Protein 7F5Y (pdb70)

B-factor: mean 42.08, std 16.75, range [20.77, 108.4]

GO terms:
  GO:0003697 single-stranded DNA binding (F, IDA)
  GO:0046677 response to antibiotic (P, IEP)
  GO:0006974 DNA damage response (P, IEP)
  GO:0005576 extracellular region (C, HDA)
  GO:0005886 plasma membrane (C, HDA)
  GO:0005515 protein binding (F, IPI)

Solvent-accessible surface area: 13190 Å² total; per-residue (Å²): 93,86,148,98,84,54,82,85,59,48,10,34,4,56,4,53,52,83,16,115,68,133,113,26,153,100,54,4,3,2,0,24,4,19,0,19,24,69,74,159,134,105,41,161,35,97,123,13,80,0,28,8,124,129,111,16,0,78,18,0,33,132,14,3,84,178,43,16,65,0,0,0,19,1,55,51,48,122,126,94,48,113,74,112,88,70,80,62,70,18,0,66,14,56,9,3,0,1,3,1,83,132,7,23,7,65,45,92,195,137,103,84,47,81,97,39,51,9,34,2,54,4,61,51,81,14,112,72,120,124,28,151,97,52,15,7,0,0,19,4,17,0,15,21,67,63,140,81,88,42,90,96,90,42,108,100,96,91,15,160,38,101,125,20,79,0,17,5,89,137,123,15,0,86,19,0,33,137,14,3,83,163,39,18,58,0,0,0,19,0,59,58,84,128,121,70,88,84,58,102,172,77,135,77,39,85,46,79,8,0,38,14,52,8,1,0,1,2,1,88,143,10,20,6,78,48,77,84,123

Nearest PDB structures (foldseek):
  7f5y-assembly1_A-2  TM=1.009E+00  e=6.320E-19  Mycobacterium tuberculosis H37Rv
  3eiv-assembly2_B  TM=9.458E-01  e=5.010E-14  Streptomyces coelicolor
  6bhw-assembly1_B  TM=9.092E-01  e=2.242E-09  Bacillus subtilis subsp. subtilis str. 168
  6bhw-assembly2_E  TM=9.139E-01  e=6.340E-09  Bacillus subtilis subsp. subtilis str. 168
  5yun-assembly1_B  TM=8.978E-01  e=3.911E-08  Pseudomonas aeruginosa PAO1

Structure (mmCIF, N/CA/C/O backbone):
data_7F5Y
#
_entry.id   7F5Y
#
_cell.length_a   59.550
_cell.length_b   59.550
_cell.length_c   124.980
_cell.angle_alpha   90.00
_cell.angle_beta   90.00
_cell.angle_gamma   120.00
#
_symmetry.space_group_name_H-M   'P 32 1 2'
#
loop_
_entity.id
_entity.type
_entity.pdbx_description
1 polymer 'Single-stranded DNA-binding protein'
2 non-polymer 'FORMIC ACID'
3 water water
#
loop_
_atom_site.group_PDB
_atom_site.id
_atom_site.type_symbol
_atom_site.label_atom_id
_atom_site.label_alt_id
_atom_site.label_comp_id
_atom_site.label_asym_id
_atom_site.label_entity_id
_atom_site.label_seq_id
_atom_site.pdbx_PDB_ins_code
_atom_site.Cartn_x
_atom_site.Cartn_y
_atom_site.Cartn_z
_atom_site.occupancy
_atom_site.B_iso_or_equiv
_atom_site.auth_seq_id
_atom_site.auth_comp_id
_atom_site.auth_asym_id
_atom_site.auth_atom_id
_atom_site.pdbx_PDB_model_num
ATOM 1 N N . LYS A 1 1 ? 34.772 22.108 -1.942 1.00 58.44 -1 LYS A N 1
ATOM 2 C CA . LYS A 1 1 ? 33.719 21.189 -1.475 1.00 59.45 -1 LYS A CA 1
ATOM 3 C C . LYS A 1 1 ? 32.356 21.878 -1.517 1.00 71.41 -1 LYS A C 1
ATOM 4 O O . LYS A 1 1 ? 32.269 23.111 -1.523 1.00 81.65 -1 LYS A O 1
ATOM 6 N N . THR A 1 2 ? 31.306 21.045 -1.547 1.00 72.97 0 THR A N 1
ATOM 7 C CA . THR A 1 2 ? 29.924 21.482 -1.671 1.00 68.50 0 THR A CA 1
ATOM 8 C C . THR A 1 2 ? 29.383 21.714 -0.246 1.00 74.51 0 THR A C 1
ATOM 9 O O . THR A 1 2 ? 29.902 22.569 0.502 1.00 70.53 0 THR A O 1
ATOM 11 N N . MET A 1 3 ? 28.380 20.914 0.144 1.00 68.48 1 MET A N 1
ATOM 12 C CA . MET A 1 3 ? 27.770 20.959 1.459 1.00 66.03 1 MET A CA 1
ATOM 13 C C . MET A 1 3 ? 27.691 19.534 2.031 1.00 65.48 1 MET A C 1
ATOM 14 O O . MET A 1 3 ? 28.015 18.566 1.354 1.00 75.82 1 MET A O 1
ATOM 19 N N . ALA A 1 4 ? 27.322 19.423 3.312 1.00 56.84 2 ALA A N 1
ATOM 20 C CA . ALA A 1 4 ? 27.076 18.143 3.980 1.00 55.58 2 ALA A CA 1
ATOM 21 C C . ALA A 1 4 ? 25.950 18.356 5.000 1.00 51.84 2 ALA A C 1
ATOM 22 O O . ALA A 1 4 ? 25.692 19.518 5.402 1.00 45.10 2 ALA A O 1
ATOM 24 N N . GLY A 1 5 ? 25.285 17.257 5.391 1.00 43.55 3 GLY A N 1
ATOM 25 C CA . GLY A 1 5 ? 24.090 17.311 6.215 1.00 44.74 3 GLY A CA 1
ATOM 26 C C . GLY A 1 5 ? 22.981 18.146 5.574 1.00 41.67 3 GLY A C 1
ATOM 27 O O . GLY A 1 5 ? 22.169 18.728 6.244 1.00 40.59 3 GLY A O 1
ATOM 28 N N . ASP A 1 6 ? 22.920 18.173 4.249 1.00 40.25 4 ASP A N 1
ATOM 29 C CA . ASP A 1 6 ? 21.748 18.773 3.606 1.00 43.51 4 ASP A CA 1
ATOM 30 C C . ASP A 1 6 ? 20.662 17.693 3.408 1.00 35.94 4 ASP A C 1
ATOM 31 O O . ASP A 1 6 ? 20.859 16.480 3.626 1.00 30.20 4 ASP A O 1
ATOM 36 N N . THR A 1 7 ? 19.449 18.156 3.117 1.00 28.80 5 THR A N 1
ATOM 37 C CA . THR A 1 7 ? 18.297 17.312 3.145 1.00 27.21 5 THR A CA 1
ATOM 38 C C . THR A 1 7 ? 17.881 17.120 1.679 1.00 30.25 5 THR A C 1
ATOM 39 O O . THR A 1 7 ? 17.481 18.064 1.028 1.00 24.55 5 THR A O 1
ATOM 43 N N . THR A 1 8 ? 18.071 15.903 1.182 1.00 29.49 6 THR A N 1
ATOM 44 C CA . THR A 1 8 ? 17.875 15.539 -0.194 1.00 30.44 6 THR A CA 1
ATOM 45 C C . THR A 1 8 ? 16.474 14.950 -0.331 1.00 27.75 6 THR A C 1
ATOM 46 O O . THR A 1 8 ? 15.924 14.448 0.618 1.00 31.24 6 THR A O 1
ATOM 50 N N A ILE A 1 9 ? 15.868 15.073 -1.506 0.50 26.44 7 ILE A N 1
ATOM 51 N N B ILE A 1 9 ? 15.924 15.067 -1.541 0.50 26.72 7 ILE A N 1
ATOM 52 C CA A ILE A 1 9 ? 14.706 14.274 -1.792 0.50 26.65 7 ILE A CA 1
ATOM 53 C CA B ILE A 1 9 ? 14.617 14.551 -1.886 0.50 27.03 7 ILE A CA 1
ATOM 54 C C A ILE A 1 9 ? 14.621 14.021 -3.284 0.50 24.77 7 ILE A C 1
ATOM 55 C C B ILE A 1 9 ? 14.659 14.006 -3.309 0.50 24.84 7 ILE A C 1
ATOM 56 O O A ILE A 1 9 ? 15.259 14.668 -4.107 0.50 24.35 7 ILE A O 1
ATOM 57 O O B ILE A 1 9 ? 15.462 14.444 -4.134 0.50 23.67 7 ILE A O 1
ATOM 66 N N . THR A 1 10 ? 13.771 13.046 -3.555 1.00 23.60 8 THR A N 1
ATOM 67 C CA . THR A 1 10 ? 13.401 12.621 -4.855 1.00 25.04 8 THR A CA 1
ATOM 68 C C . THR A 1 10 ? 11.891 12.810 -4.972 1.00 25.22 8 THR A C 1
ATOM 69 O O . THR A 1 10 ? 11.164 12.378 -4.128 1.00 26.98 8 THR A O 1
ATOM 73 N N . ILE A 1 11 ? 11.463 13.548 -5.982 1.00 23.90 9 ILE A N 1
ATOM 74 C CA . ILE A 1 11 ? 10.042 13.704 -6.216 1.00 25.02 9 ILE A CA 1
ATOM 75 C C . ILE A 1 11 ? 9.751 13.282 -7.647 1.00 23.24 9 ILE A C 1
ATOM 76 O O . ILE A 1 11 ? 10.525 13.527 -8.564 1.00 25.15 9 ILE A O 1
ATOM 81 N N . VAL A 1 12 ? 8.652 12.536 -7.772 1.00 24.02 10 VAL A N 1
ATOM 82 C CA . VAL A 1 12 ? 8.071 12.148 -9.042 1.00 24.38 10 VAL A CA 1
ATOM 83 C C . VAL A 1 12 ? 6.697 12.771 -9.168 1.00 25.47 10 VAL A C 1
ATOM 84 O O . VAL A 1 12 ? 5.900 12.623 -8.278 1.00 24.32 10 VAL A O 1
ATOM 88 N N . GLY A 1 13 ? 6.475 13.471 -10.275 1.00 24.98 11 GLY A N 1
ATOM 89 C CA . GLY A 1 13 ? 5.203 14.037 -10.579 1.00 28.24 11 GLY A CA 1
ATOM 90 C C . GLY A 1 13 ? 5.252 14.719 -11.936 1.00 28.53 11 GLY A C 1
ATOM 91 O O . GLY A 1 13 ? 6.090 14.398 -12.750 1.00 28.67 11 GLY A O 1
ATOM 92 N N . ASN A 1 14 ? 4.374 15.702 -12.116 1.00 28.48 12 ASN A N 1
ATOM 93 C CA . ASN A 1 14 ? 4.125 16.375 -13.378 1.00 27.25 12 ASN A CA 1
ATOM 94 C C . ASN A 1 14 ? 4.399 17.870 -13.221 1.00 25.15 12 ASN A C 1
ATOM 95 O O . ASN A 1 1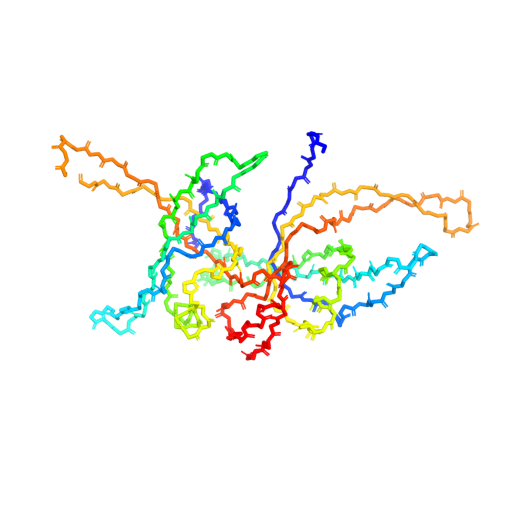4 ? 3.973 18.486 -12.250 1.00 25.03 12 ASN A O 1
ATOM 100 N N . LEU A 1 15 ? 5.050 18.446 -14.222 1.00 26.66 13 LEU A N 1
ATOM 101 C CA . LEU A 1 15 ? 5.212 19.892 -14.330 1.00 28.65 13 LEU A CA 1
ATOM 102 C C . LEU A 1 15 ? 3.827 20.545 -14.456 1.00 35.58 13 LEU A C 1
ATOM 103 O O . LEU A 1 15 ? 2.983 20.113 -15.268 1.00 32.10 13 LEU A O 1
ATOM 108 N N . THR A 1 16 ? 3.629 21.610 -13.689 1.00 35.79 14 THR A N 1
ATOM 109 C CA . THR A 1 16 ? 2.400 22.357 -13.680 1.00 34.11 14 THR A CA 1
ATOM 110 C C . THR A 1 16 ? 2.337 23.272 -14.907 1.00 34.77 14 THR A C 1
ATOM 111 O O . THR A 1 16 ? 1.263 23.621 -15.303 1.00 34.96 14 THR A O 1
ATOM 115 N N . ALA A 1 17 ? 3.493 23.607 -15.503 1.00 28.91 15 ALA A N 1
ATOM 116 C CA . ALA A 1 17 ? 3.614 24.582 -16.568 1.00 32.60 15 ALA A CA 1
ATOM 117 C C . ALA A 1 17 ? 4.932 24.365 -17.307 1.00 36.58 15 ALA A C 1
ATOM 118 O O . ALA A 1 17 ? 5.775 23.633 -16.825 1.00 32.74 15 ALA A O 1
ATOM 120 N N . ASP A 1 18 ? 5.107 24.981 -18.480 1.00 31.96 16 ASP A N 1
ATOM 121 C CA . ASP A 1 18 ? 6.360 24.929 -19.152 1.00 33.43 16 ASP A CA 1
ATOM 122 C C . ASP A 1 18 ? 7.431 25.495 -18.220 1.00 33.14 16 ASP A C 1
ATOM 123 O O . ASP A 1 18 ? 7.166 26.401 -17.443 1.00 29.77 16 ASP A O 1
ATOM 128 N N . PRO A 1 19 ? 8.670 24.958 -18.213 1.00 30.25 17 PRO A N 1
ATOM 129 C CA . PRO A 1 19 ? 9.724 25.572 -17.418 1.00 32.44 17 PRO A CA 1
ATOM 130 C C . PRO A 1 19 ? 9.919 27.003 -17.900 1.00 35.49 17 PRO A C 1
ATOM 131 O O . PRO A 1 19 ? 9.810 27.235 -19.088 1.00 34.29 17 PRO A O 1
ATOM 135 N N . GLU A 1 20 ? 10.216 27.898 -16.960 1.00 34.26 18 GLU A N 1
ATOM 136 C CA . GLU A 1 20 ? 10.545 29.265 -17.234 1.00 38.04 18 GLU A CA 1
ATOM 137 C C . GLU A 1 20 ? 12.063 29.431 -17.239 1.00 39.93 18 GLU A C 1
ATOM 138 O O . GLU A 1 20 ? 12.690 29.236 -16.198 1.00 40.66 18 GLU A O 1
ATOM 144 N N . LEU A 1 21 ? 12.632 29.813 -18.386 1.00 31.54 19 LEU A N 1
ATOM 145 C CA . LEU A 1 21 ? 14.031 29.981 -18.522 1.00 31.81 19 LEU A CA 1
ATOM 146 C C . LEU A 1 21 ? 14.357 31.472 -18.481 1.00 36.97 19 LEU A C 1
ATOM 147 O O . LEU A 1 21 ? 13.709 32.231 -19.167 1.00 34.59 19 LEU A O 1
ATOM 152 N N . ARG A 1 22 ? 15.344 31.885 -17.680 1.00 36.42 20 ARG A N 1
ATOM 153 C CA . ARG A 1 22 ? 15.857 33.277 -17.743 1.00 41.31 20 ARG A CA 1
ATOM 154 C C . ARG A 1 22 ? 17.382 33.223 -17.621 1.00 40.63 20 ARG A C 1
ATOM 155 O O . ARG A 1 22 ? 17.935 32.182 -17.300 1.00 38.02 20 ARG A O 1
ATOM 163 N N . PHE A 1 23 ? 18.039 34.332 -17.947 1.00 35.66 21 PHE A N 1
ATOM 164 C CA . PHE A 1 23 ? 19.509 34.455 -17.845 1.00 37.88 21 PHE A CA 1
ATOM 165 C C . PHE A 1 23 ? 19.828 35.534 -16.798 1.00 39.25 21 PHE A C 1
ATOM 166 O O . PHE A 1 23 ? 19.151 36.530 -16.692 1.00 38.44 21 PHE A O 1
ATOM 174 N N . THR A 1 24 ? 20.838 35.287 -15.972 1.00 39.59 22 THR A N 1
ATOM 175 C CA . THR A 1 24 ? 21.288 36.240 -15.012 1.00 38.27 22 THR A CA 1
ATOM 176 C C . THR A 1 24 ? 22.097 37.305 -15.748 1.00 40.53 22 THR A C 1
ATOM 177 O O . THR A 1 24 ? 22.545 37.074 -16.871 1.00 37.21 22 THR A O 1
ATOM 181 N N . PRO A 1 25 ? 22.342 38.472 -15.121 1.00 46.12 23 PRO A N 1
ATOM 182 C CA . PRO A 1 25 ? 23.237 39.486 -15.683 1.00 51.03 23 PRO A CA 1
ATOM 183 C C . PRO A 1 25 ? 24.550 38.930 -16.233 1.00 52.18 23 PRO A C 1
ATOM 184 O O . PRO A 1 25 ? 25.097 39.523 -17.137 1.00 53.15 23 PRO A O 1
ATOM 188 N N . SER A 1 26 ? 25.015 37.787 -15.703 1.00 52.31 24 SER A N 1
ATOM 189 C CA . SER A 1 26 ? 26.289 37.207 -16.100 1.00 48.92 24 SER A CA 1
ATOM 190 C C . SER A 1 26 ? 26.114 36.231 -17.272 1.00 48.53 24 SER A C 1
ATOM 191 O O . SER A 1 26 ? 27.103 35.671 -17.711 1.00 48.83 24 SER A O 1
ATOM 194 N N . GLY A 1 27 ? 24.866 35.988 -17.724 1.00 46.67 25 GLY A N 1
ATOM 195 C CA . GLY A 1 27 ? 24.580 35.034 -18.832 1.00 44.52 25 GLY A CA 1
ATOM 196 C C . GLY A 1 27 ? 24.417 33.570 -18.368 1.00 44.82 25 GLY A C 1
ATOM 197 O O . GLY A 1 27 ? 24.393 32.637 -19.191 1.00 44.75 25 GLY A O 1
ATOM 198 N N . ALA A 1 28 ? 24.327 33.357 -17.052 1.00 37.02 26 ALA A N 1
ATOM 199 C CA . ALA A 1 28 ? 23.994 32.046 -16.476 1.00 40.35 26 ALA A CA 1
ATOM 200 C C . ALA A 1 28 ? 22.496 31.782 -16.647 1.00 33.35 26 ALA A C 1
ATOM 201 O O . ALA A 1 28 ? 21.689 32.611 -16.281 1.00 32.68 26 ALA A O 1
ATOM 203 N N . ALA A 1 29 ? 22.154 30.605 -17.158 1.00 34.08 27 ALA A N 1
ATOM 204 C CA . ALA A 1 29 ? 20.780 30.182 -17.285 1.00 31.35 27 ALA A CA 1
ATOM 205 C C . ALA A 1 29 ? 20.249 29.713 -15.920 1.00 34.97 27 ALA A C 1
ATOM 206 O O . ALA A 1 29 ? 20.967 29.076 -15.114 1.00 30.12 27 ALA A O 1
ATOM 208 N N . VAL A 1 30 ? 18.961 29.979 -15.695 1.00 32.50 28 VAL A N 1
ATOM 209 C CA . VAL A 1 30 ? 18.219 29.489 -14.565 1.00 34.67 28 VAL A CA 1
ATOM 210 C C . VAL A 1 30 ? 16.845 29.119 -15.082 1.00 34.97 28 VAL A C 1
ATOM 211 O O . VAL A 1 30 ? 16.251 29.917 -15.811 1.00 33.50 28 VAL A O 1
ATOM 215 N N . ALA A 1 31 ? 16.356 27.933 -14.704 1.00 31.47 29 ALA A N 1
ATOM 216 C CA . ALA A 1 31 ? 15.012 27.541 -14.986 1.00 28.89 29 ALA A CA 1
ATOM 217 C C . ALA A 1 31 ? 14.269 27.246 -13.678 1.00 34.29 29 ALA A C 1
ATOM 218 O O . ALA A 1 31 ? 14.836 26.716 -12.692 1.00 30.60 29 ALA A O 1
ATOM 220 N N . ASN A 1 32 ? 12.995 27.642 -13.655 1.00 33.26 30 ASN A N 1
ATOM 221 C CA . ASN A 1 32 ? 12.114 27.434 -12.548 1.00 33.52 30 ASN A CA 1
ATOM 222 C C . ASN A 1 32 ? 10.921 26.641 -13.083 1.00 33.92 30 ASN A C 1
ATOM 223 O O . ASN A 1 32 ? 10.553 26.815 -14.238 1.00 32.07 30 ASN A O 1
ATOM 228 N N . PHE A 1 33 ? 10.418 25.696 -12.282 1.00 30.36 31 PHE A N 1
ATOM 229 C CA . PHE A 1 33 ? 9.230 24.932 -12.584 1.00 29.94 31 PHE A CA 1
ATOM 230 C C . PHE A 1 33 ? 8.727 24.353 -11.265 1.00 31.60 31 PHE A C 1
ATOM 231 O O . PHE A 1 33 ? 9.473 24.389 -10.256 1.00 32.55 31 PHE A O 1
ATOM 239 N N . THR A 1 34 ? 7.468 23.881 -11.270 1.00 27.70 32 THR A N 1
ATOM 240 C CA . THR A 1 34 ? 6.810 23.291 -10.166 1.00 27.81 32 THR A CA 1
ATOM 241 C C . THR A 1 34 ? 6.451 21.859 -10.528 1.00 26.09 32 THR A C 1
ATOM 242 O O . THR A 1 34 ? 5.847 21.606 -11.570 1.00 27.94 32 THR A O 1
ATOM 246 N N . VAL A 1 35 ? 6.778 20.942 -9.623 1.00 25.22 33 VAL A N 1
ATOM 247 C CA . VAL A 1 35 ? 6.414 19.567 -9.780 1.00 26.08 33 VAL A CA 1
ATOM 248 C C . VAL A 1 35 ? 5.205 19.308 -8.875 1.00 25.40 33 VAL A C 1
ATOM 249 O O . VAL A 1 35 ? 5.228 19.566 -7.677 1.00 27.65 33 VAL A O 1
ATOM 253 N N . ALA A 1 36 ? 4.147 18.754 -9.455 1.00 25.82 34 ALA A N 1
ATOM 254 C CA . ALA A 1 36 ? 2.980 18.385 -8.734 1.00 27.07 34 ALA A CA 1
ATOM 255 C C . ALA A 1 36 ? 2.935 16.868 -8.630 1.00 29.05 34 ALA A C 1
ATOM 256 O O . ALA A 1 36 ? 2.884 16.171 -9.642 1.00 27.48 34 ALA A O 1
ATOM 258 N N . SER A 1 37 ? 2.990 16.375 -7.400 1.00 27.99 35 SER A N 1
ATOM 259 C CA . SER A 1 37 ? 2.989 14.968 -7.159 1.00 32.80 35 SER A CA 1
ATOM 260 C C . SER A 1 37 ? 1.683 14.628 -6.441 1.00 37.46 35 SER A C 1
ATOM 261 O O . SER A 1 37 ? 1.413 15.185 -5.375 1.00 32.83 35 SER A O 1
ATOM 264 N N . THR A 1 38 ? 0.915 13.699 -7.002 1.00 40.39 36 THR A N 1
ATOM 265 C CA . THR A 1 38 ? -0.393 13.323 -6.467 1.00 46.91 36 THR A CA 1
ATOM 266 C C . THR A 1 38 ? -0.344 11.899 -5.929 1.00 45.82 36 THR A C 1
ATOM 267 O O . THR A 1 38 ? -0.135 10.976 -6.696 1.00 46.27 36 THR A O 1
ATOM 271 N N . PRO A 1 39 ? -0.487 11.666 -4.607 1.00 42.72 37 PRO A N 1
ATOM 272 C CA . PRO A 1 39 ? -0.473 10.299 -4.096 1.00 56.38 37 PRO A CA 1
ATOM 273 C C . PRO A 1 39 ? -1.827 9.624 -4.397 1.00 63.10 37 PRO A C 1
ATOM 274 O O . PRO A 1 39 ? -2.701 10.233 -5.030 1.00 62.22 37 PRO A O 1
ATOM 278 N N . ARG A 1 40 ? -1.991 8.372 -3.966 1.00 68.58 38 ARG A N 1
ATOM 279 C CA . ARG A 1 40 ? -3.290 7.684 -4.062 1.00 71.60 38 ARG A CA 1
ATOM 280 C C . ARG A 1 40 ? -3.292 6.509 -3.083 1.00 72.07 38 ARG A C 1
ATOM 281 O O . ARG A 1 40 ? -2.227 6.112 -2.625 1.00 71.79 38 ARG A O 1
ATOM 285 N N . LYS A 1 50 ? -8.543 5.988 -4.883 1.00 74.36 48 LYS A N 1
ATOM 286 C CA . LYS A 1 50 ? -8.689 7.397 -5.282 1.00 82.97 48 LYS A CA 1
ATOM 287 C C . LYS A 1 50 ? -7.336 8.118 -5.196 1.00 85.68 48 LYS A C 1
ATOM 288 O O . LYS A 1 50 ? -6.340 7.576 -4.683 1.00 81.43 48 LYS A O 1
ATOM 290 N N . ASP A 1 51 ? -7.325 9.358 -5.699 1.00 78.59 49 ASP A N 1
ATOM 291 C CA . ASP A 1 51 ? -6.173 10.250 -5.615 1.00 75.54 49 ASP A CA 1
ATOM 292 C C . ASP A 1 51 ? -6.211 10.979 -4.271 1.00 71.90 49 ASP A C 1
ATOM 293 O O . ASP A 1 51 ? -7.277 11.280 -3.777 1.00 67.11 49 ASP A O 1
ATOM 298 N N . GLY A 1 52 ? -5.028 11.242 -3.703 1.00 72.95 50 GLY A N 1
ATOM 299 C CA . GLY A 1 52 ? -4.873 12.072 -2.495 1.00 72.35 50 GLY A CA 1
ATOM 300 C C . GLY A 1 52 ? -4.741 13.541 -2.857 1.00 62.53 50 GLY A C 1
ATOM 301 O O . GLY A 1 52 ? -4.999 13.923 -3.994 1.00 61.85 50 GLY A O 1
ATOM 302 N N . GLU A 1 53 ? -4.324 14.359 -1.888 1.00 60.31 51 GLU A N 1
ATOM 303 C CA . GLU A 1 53 ? -4.052 15.790 -2.114 1.00 61.76 51 GLU A CA 1
ATOM 304 C C . GLU A 1 53 ? -2.644 15.976 -2.728 1.00 56.34 51 GLU A C 1
ATOM 305 O O . GLU A 1 53 ? -1.686 15.293 -2.356 1.00 56.12 51 GLU A O 1
ATOM 311 N N . ALA A 1 54 ? -2.540 16.927 -3.661 1.00 46.13 52 ALA A N 1
ATOM 312 C CA . ALA A 1 54 ? -1.338 17.182 -4.450 1.00 43.44 52 ALA A CA 1
ATOM 313 C C . ALA A 1 54 ? -0.298 17.940 -3.623 1.00 44.37 52 ALA A C 1
ATOM 314 O O . ALA A 1 54 ? -0.625 18.971 -2.986 1.00 38.54 52 ALA A O 1
ATOM 316 N N . LEU A 1 55 ? 0.965 17.497 -3.748 1.00 34.92 53 LEU A N 1
ATOM 317 C CA . LEU A 1 55 ? 2.099 18.215 -3.216 1.00 34.52 53 LEU A CA 1
ATOM 318 C C . LEU A 1 55 ? 2.731 19.020 -4.366 1.00 30.02 53 LEU A C 1
ATOM 319 O O . LEU A 1 55 ? 2.994 18.503 -5.421 1.00 28.48 53 LEU A O 1
ATOM 324 N N . PHE A 1 56 ? 2.919 20.317 -4.148 1.00 28.62 54 PHE A N 1
ATOM 325 C CA . PHE A 1 56 ? 3.494 21.180 -5.143 1.00 30.13 54 PHE A CA 1
ATOM 326 C C . PHE A 1 56 ? 4.858 21.625 -4.629 1.00 30.96 54 PHE A C 1
ATOM 327 O O . PHE A 1 56 ? 4.930 22.219 -3.575 1.00 33.42 54 PHE A O 1
ATOM 335 N N . LEU A 1 57 ? 5.922 21.264 -5.343 1.00 29.18 55 LEU A N 1
ATOM 336 C CA . LEU A 1 57 ? 7.241 21.750 -5.000 1.00 28.98 55 LEU A CA 1
ATOM 337 C C . LEU A 1 57 ? 7.813 22.576 -6.148 1.00 28.15 55 LEU A C 1
ATOM 338 O O . LEU A 1 57 ? 8.052 22.061 -7.229 1.00 29.10 55 LEU A O 1
ATOM 343 N N . ARG A 1 58 ? 8.131 23.830 -5.825 1.00 25.76 56 ARG A N 1
ATOM 344 C CA . ARG A 1 58 ? 8.811 24.716 -6.723 1.00 30.42 56 ARG A CA 1
ATOM 345 C C . ARG A 1 58 ? 10.291 24.331 -6.781 1.00 27.42 56 ARG A C 1
ATOM 346 O O . ARG A 1 58 ? 10.961 24.145 -5.718 1.00 27.37 56 ARG A O 1
ATOM 354 N N . CYS A 1 59 ? 10.829 24.284 -7.999 1.00 26.59 57 CYS A N 1
ATOM 355 C CA . CYS A 1 59 ? 12.188 23.784 -8.259 1.00 26.11 57 CYS A CA 1
ATOM 356 C C . CYS A 1 59 ? 12.985 24.865 -8.995 1.00 27.49 57 CYS A C 1
ATOM 357 O O . CYS A 1 59 ? 12.435 25.600 -9.851 1.00 28.13 57 CYS A O 1
ATOM 360 N N . ASN A 1 60 ? 14.293 24.886 -8.753 1.00 25.61 58 ASN A N 1
ATOM 361 C CA . ASN A 1 60 ? 15.244 25.685 -9.487 1.00 27.76 58 ASN A CA 1
ATOM 362 C C . ASN A 1 60 ? 16.407 24.816 -9.961 1.00 27.91 58 ASN A C 1
ATOM 363 O O . ASN A 1 60 ? 16.911 23.942 -9.236 1.00 28.09 58 ASN A O 1
ATOM 368 N N . ILE A 1 61 ? 16.913 25.120 -11.160 1.00 27.23 59 ILE A N 1
ATOM 369 C CA . ILE A 1 61 ? 18.041 24.422 -11.763 1.00 29.52 59 ILE A CA 1
ATOM 370 C C . ILE A 1 61 ? 18.794 25.447 -12.603 1.00 32.20 59 ILE A C 1
ATOM 371 O O . ILE A 1 61 ? 18.174 26.400 -13.077 1.00 30.50 59 ILE A O 1
ATOM 376 N N . TRP A 1 62 ? 20.102 25.255 -12.741 1.00 29.95 60 TRP A N 1
ATOM 377 C CA . TRP A 1 62 ? 21.000 26.247 -13.250 1.00 35.89 60 TRP A CA 1
ATOM 378 C C . TRP A 1 62 ? 21.809 25.712 -14.425 1.00 37.27 60 TRP A C 1
ATOM 379 O O . TRP A 1 62 ? 21.905 24.513 -14.621 1.00 38.16 60 TRP A O 1
ATOM 390 N N . ARG A 1 63 ? 22.322 26.660 -15.219 1.00 40.41 61 ARG A N 1
ATOM 391 C CA . ARG A 1 63 ? 23.329 26.481 -16.273 1.00 41.02 61 ARG A CA 1
ATOM 392 C C . ARG A 1 63 ? 22.795 25.560 -17.372 1.00 35.93 61 ARG A C 1
ATOM 393 O O . ARG A 1 63 ? 21.630 25.650 -17.751 1.00 35.84 61 ARG A O 1
ATOM 401 N N . GLU A 1 64 ? 23.661 24.685 -17.892 1.00 31.14 62 GLU A N 1
ATOM 402 C CA . GLU A 1 64 ? 23.376 23.902 -19.087 1.00 36.57 62 GLU A CA 1
ATOM 403 C C . GLU A 1 64 ? 22.137 23.017 -18.834 1.00 35.82 62 GLU A C 1
ATOM 404 O O . GLU A 1 64 ? 21.275 22.923 -19.686 1.00 31.65 62 GLU A O 1
ATOM 410 N N . ALA A 1 65 ? 22.027 22.418 -17.637 1.00 30.88 63 ALA A N 1
ATOM 411 C CA . ALA A 1 65 ? 20.867 21.593 -17.311 1.00 31.92 63 ALA A CA 1
ATOM 412 C C . ALA A 1 65 ? 19.588 22.436 -17.422 1.00 27.53 63 ALA A C 1
ATOM 413 O O . ALA A 1 65 ? 18.580 21.962 -17.848 1.00 28.21 63 ALA A O 1
ATOM 415 N N . ALA A 1 66 ? 19.634 23.717 -17.028 1.00 26.85 64 ALA A N 1
ATOM 416 C CA . ALA A 1 66 ? 18.444 24.586 -17.161 1.00 29.42 64 ALA A CA 1
ATOM 417 C C . ALA A 1 66 ? 17.995 24.680 -18.630 1.00 26.12 64 ALA A C 1
ATOM 418 O O . ALA A 1 66 ? 16.833 24.629 -18.916 1.00 28.58 64 ALA A O 1
ATOM 420 N N . GLU A 1 67 ? 18.937 24.829 -19.554 1.00 29.41 65 GLU A N 1
ATOM 421 C CA . GLU A 1 67 ? 18.615 24.950 -20.986 1.00 33.68 65 GLU A CA 1
ATOM 422 C C . GLU A 1 67 ? 18.052 23.624 -21.515 1.00 33.90 65 GLU A C 1
ATOM 423 O O . GLU A 1 67 ? 17.115 23.580 -22.321 1.00 34.06 65 GLU A O 1
ATOM 429 N N . ASN A 1 68 ? 18.668 22.527 -21.072 1.00 28.26 66 ASN A N 1
ATOM 430 C CA . ASN A 1 68 ? 18.241 21.223 -21.485 1.00 29.99 66 ASN A CA 1
ATOM 431 C C . ASN A 1 68 ? 16.798 20.985 -21.015 1.00 33.46 66 ASN A C 1
ATOM 432 O O . ASN A 1 68 ? 15.970 20.420 -21.764 1.00 33.32 66 ASN A O 1
ATOM 437 N N . VAL A 1 69 ? 16.498 21.389 -19.765 1.00 31.36 67 VAL A N 1
ATOM 438 C CA . VAL A 1 69 ? 15.151 21.288 -19.225 1.00 31.06 67 VAL A CA 1
ATOM 439 C C . VAL A 1 69 ? 14.161 22.078 -20.115 1.00 32.84 67 VAL A C 1
ATOM 440 O O . VAL A 1 69 ? 13.118 21.552 -20.520 1.00 31.44 67 VAL A O 1
ATOM 444 N N . ALA A 1 70 ? 14.504 23.325 -20.439 1.00 30.90 68 ALA A N 1
ATOM 445 C CA . ALA A 1 70 ? 13.581 24.253 -21.150 1.00 34.46 68 ALA A CA 1
ATOM 446 C C . ALA A 1 70 ? 13.358 23.746 -22.578 1.00 32.62 68 ALA A C 1
ATOM 447 O O . ALA A 1 70 ? 12.281 23.805 -23.098 1.00 40.91 68 ALA A O 1
ATOM 449 N N . GLU A 1 71 ? 14.397 23.177 -23.173 1.00 33.67 69 GLU A N 1
ATOM 450 C CA . GLU A 1 71 ? 14.277 22.596 -24.465 1.00 36.59 69 GLU A CA 1
ATOM 451 C C . GLU A 1 71 ? 13.475 21.285 -24.445 1.00 38.18 69 GLU A C 1
ATOM 452 O O . GLU A 1 71 ? 12.845 21.009 -25.427 1.00 38.03 69 GLU A O 1
ATOM 458 N N . SER A 1 72 ? 13.539 20.474 -23.374 1.00 32.23 70 SER A N 1
ATOM 459 C CA . SER A 1 72 ? 13.060 19.111 -23.430 1.00 33.35 70 SER A CA 1
ATOM 460 C C . SER A 1 72 ? 11.645 18.957 -22.881 1.00 34.37 70 SER A C 1
ATOM 461 O O . SER A 1 72 ? 10.939 18.069 -23.316 1.00 34.82 70 SER A O 1
ATOM 464 N N . LEU A 1 73 ? 11.271 19.743 -21.875 1.00 31.15 71 LEU A N 1
ATOM 465 C CA . LEU A 1 73 ? 10.100 19.409 -21.077 1.00 33.71 71 LEU A CA 1
ATOM 466 C C . LEU A 1 73 ? 9.032 20.487 -21.252 1.00 33.96 71 LEU A C 1
ATOM 467 O O . LEU A 1 73 ? 9.351 21.682 -21.351 1.00 31.79 71 LEU A O 1
ATOM 472 N N . THR A 1 74 ? 7.777 20.058 -21.163 1.00 31.27 72 THR A N 1
ATOM 473 C CA . THR A 1 74 ? 6.651 20.974 -21.268 1.00 34.77 72 THR A CA 1
ATOM 474 C C . THR A 1 74 ? 5.663 20.680 -20.153 1.00 36.72 72 THR A C 1
ATOM 475 O O . THR A 1 74 ? 5.777 19.656 -19.471 1.00 32.63 72 THR A O 1
ATOM 479 N N . ARG A 1 75 ? 4.661 21.561 -20.026 1.00 32.17 73 ARG A N 1
ATOM 480 C CA . ARG A 1 75 ? 3.615 21.371 -19.105 1.00 34.54 73 ARG A CA 1
ATOM 481 C C . ARG A 1 75 ? 3.148 19.914 -19.158 1.00 31.32 73 ARG A C 1
ATOM 482 O O . ARG A 1 75 ? 3.056 19.374 -20.219 1.00 32.11 73 ARG A O 1
ATOM 490 N N . GLY A 1 76 ? 2.869 19.315 -17.994 1.00 30.49 74 GLY A N 1
ATOM 491 C CA . GLY A 1 76 ? 2.284 17.984 -17.876 1.00 30.60 74 GLY A CA 1
ATOM 492 C C . GLY A 1 76 ? 3.297 16.832 -17.895 1.00 31.35 74 GLY A C 1
ATOM 493 O O . GLY A 1 76 ? 2.953 15.708 -17.521 1.00 31.90 74 GLY A O 1
ATOM 494 N N . ALA A 1 77 ? 4.544 17.094 -18.299 1.00 30.71 75 ALA A N 1
ATOM 495 C CA . ALA A 1 77 ? 5.609 16.111 -18.343 1.00 31.50 75 ALA A CA 1
ATOM 496 C C . ALA A 1 77 ? 5.757 15.403 -16.983 1.00 30.17 75 ALA A C 1
ATOM 497 O O . ALA A 1 77 ? 5.857 16.044 -15.961 1.00 29.81 75 ALA A O 1
ATOM 499 N N . ARG A 1 78 ? 5.799 14.071 -17.002 1.00 29.51 76 ARG A N 1
ATOM 500 C CA . ARG A 1 78 ? 6.115 13.277 -15.829 1.00 29.23 76 ARG A CA 1
ATOM 501 C C . ARG A 1 78 ? 7.649 13.275 -15.651 1.00 29.81 76 ARG A C 1
ATOM 502 O O . ARG A 1 78 ? 8.388 12.849 -16.513 1.00 28.34 76 ARG A O 1
ATOM 510 N N . VAL A 1 79 ? 8.117 13.766 -14.501 1.00 28.30 77 VAL A N 1
ATOM 511 C CA . VAL A 1 79 ? 9.536 13.909 -14.248 1.00 26.44 77 VAL A CA 1
ATOM 512 C C . VAL A 1 79 ? 9.928 13.217 -12.946 1.00 26.29 77 VAL A C 1
ATOM 513 O O . VAL A 1 79 ? 9.107 13.002 -12.007 1.00 25.49 77 VAL A O 1
ATOM 517 N N A ILE A 1 80 ? 11.212 12.859 -12.879 0.50 25.19 78 ILE A N 1
ATOM 518 N N B ILE A 1 80 ? 11.208 12.835 -12.904 0.50 26.22 78 ILE A N 1
ATOM 519 C CA A ILE A 1 80 ? 11.855 12.437 -11.659 0.50 25.25 78 ILE A CA 1
ATOM 520 C CA B ILE A 1 80 ? 11.917 12.433 -11.711 0.50 26.75 78 ILE A CA 1
ATOM 521 C C A ILE A 1 80 ? 13.001 13.421 -11.376 0.50 24.54 78 ILE A C 1
ATOM 522 C C B ILE A 1 80 ? 12.952 13.518 -11.417 0.50 25.43 78 ILE A C 1
ATOM 523 O O A ILE A 1 80 ? 13.870 13.662 -12.217 0.50 25.14 78 ILE A O 1
ATOM 524 O O B ILE A 1 80 ? 13.718 13.895 -12.302 0.50 25.73 78 ILE A O 1
ATOM 533 N N . VAL A 1 81 ? 12.944 13.992 -10.174 1.00 22.96 79 VAL A N 1
ATOM 534 C CA . VAL A 1 81 ? 13.725 15.101 -9.755 1.00 24.13 79 VAL A CA 1
ATOM 535 C C . VAL A 1 81 ? 14.429 14.680 -8.480 1.00 25.51 79 VAL A C 1
ATOM 536 O O . VAL A 1 81 ? 13.770 14.310 -7.486 1.00 26.46 79 VAL A O 1
ATOM 540 N N . SER A 1 82 ? 15.755 14.777 -8.516 1.00 23.10 80 SER A N 1
ATOM 541 C CA . SER A 1 82 ? 16.554 14.620 -7.324 1.00 25.50 80 SER A CA 1
ATOM 542 C C . SER A 1 82 ? 17.228 15.956 -6.963 1.00 24.92 80 SER A C 1
ATOM 543 O O . SER A 1 82 ? 17.763 16.634 -7.788 1.00 26.71 80 SER A O 1
ATOM 546 N N . GLY A 1 83 ? 17.145 16.359 -5.714 1.00 25.14 81 GLY A N 1
ATOM 547 C CA . GLY A 1 83 ? 17.749 17.612 -5.291 1.00 27.34 81 GLY A CA 1
ATOM 548 C C . GLY A 1 83 ? 17.777 17.737 -3.789 1.00 29.37 81 GLY A C 1
ATOM 549 O O . GLY A 1 83 ? 17.696 16.722 -3.068 1.00 32.94 81 GLY A O 1
ATOM 550 N N . ARG A 1 84 ? 17.907 18.979 -3.325 1.00 28.98 82 ARG A N 1
ATOM 551 C CA . ARG A 1 84 ? 18.100 19.318 -1.936 1.00 28.59 82 ARG A CA 1
ATOM 552 C C . ARG A 1 84 ? 17.054 20.364 -1.579 1.00 27.96 82 ARG A C 1
ATOM 553 O O . ARG A 1 84 ? 16.839 21.330 -2.373 1.00 27.89 82 ARG A O 1
ATOM 561 N N . LEU A 1 85 ? 16.384 20.178 -0.437 1.00 26.02 83 LEU A N 1
ATOM 562 C CA . LEU A 1 85 ? 15.419 21.175 0.041 1.00 26.51 83 LEU A CA 1
ATOM 563 C C . LEU A 1 85 ? 16.120 22.444 0.520 1.00 34.85 83 LEU A C 1
ATOM 564 O O . LEU A 1 85 ? 17.156 22.396 1.147 1.00 33.29 83 LEU A O 1
ATOM 569 N N . LYS A 1 86 ? 15.549 23.587 0.137 1.00 32.79 84 LYS A N 1
ATOM 570 C CA . LYS A 1 86 ? 15.988 24.884 0.579 1.00 34.93 84 LYS A CA 1
ATOM 571 C C . LYS A 1 86 ? 14.734 25.636 1.047 1.00 36.20 84 LYS A C 1
ATOM 572 O O . LYS A 1 86 ? 13.616 25.297 0.663 1.00 35.67 84 LYS A O 1
ATOM 575 N N . GLN A 1 87 ? 14.904 26.571 1.977 1.00 33.08 85 GLN A N 1
ATOM 576 C CA . GLN A 1 87 ? 13.799 27.355 2.456 1.00 34.60 85 GLN A CA 1
ATOM 577 C C . GLN A 1 87 ? 13.995 28.798 1.991 1.00 36.76 85 GLN A C 1
ATOM 578 O O . GLN A 1 87 ? 15.070 29.283 2.072 1.00 36.34 85 GLN A O 1
ATOM 584 N N . ARG A 1 88 ? 12.945 29.416 1.458 1.00 42.27 86 ARG A N 1
ATOM 585 C CA . ARG A 1 88 ? 12.996 30.838 1.093 1.00 55.64 86 ARG A CA 1
ATOM 586 C C . ARG A 1 88 ? 11.997 31.581 1.980 1.00 50.44 86 ARG A C 1
ATOM 587 O O . ARG A 1 88 ? 10.887 31.103 2.190 1.00 50.47 86 ARG A O 1
ATOM 595 N N . SER A 1 89 ? 12.420 32.726 2.516 1.00 59.17 87 SER A N 1
ATOM 596 C CA . SER A 1 89 ? 11.574 33.539 3.397 1.00 67.35 87 SER A CA 1
ATOM 597 C C . SER A 1 89 ? 10.965 34.685 2.579 1.00 71.51 87 SER A C 1
ATOM 598 O O . SER A 1 89 ? 11.702 35.504 2.030 1.00 69.52 87 SER A O 1
ATOM 601 N N . PHE A 1 90 ? 9.629 34.683 2.472 1.00 72.61 88 PHE A N 1
ATOM 602 C CA . PHE A 1 90 ? 8.864 35.579 1.598 1.00 71.94 88 PHE A CA 1
ATOM 603 C C . PHE A 1 90 ? 8.425 36.805 2.405 1.00 75.06 88 PHE A C 1
ATOM 604 O O . PHE A 1 90 ? 7.964 36.666 3.541 1.00 71.15 88 PHE A O 1
ATOM 606 N N . GLU A 1 94 ? 6.065 38.796 3.210 1.00 66.23 92 GLU A N 1
ATOM 607 C CA . GLU A 1 94 ? 4.892 38.622 2.363 1.00 73.77 92 GLU A CA 1
ATOM 608 C C . GLU A 1 94 ? 3.601 38.763 3.192 1.00 77.15 92 GLU A C 1
ATOM 609 O O . GLU A 1 94 ? 2.764 39.649 2.913 1.00 69.94 92 GLU A O 1
ATOM 611 N N . GLY A 1 95 ? 3.439 37.888 4.196 1.00 81.15 93 GLY A N 1
ATOM 612 C CA . GLY A 1 95 ? 2.315 37.930 5.140 1.00 84.32 93 GLY A CA 1
ATOM 613 C C . GLY A 1 95 ? 2.675 38.692 6.411 1.00 98.57 93 GLY A C 1
ATOM 614 O O . GLY A 1 95 ? 2.549 39.933 6.469 1.00 97.79 93 GLY A O 1
ATOM 615 N N . GLU A 1 96 ? 3.082 37.941 7.446 1.00 99.05 94 GLU A N 1
ATOM 616 C CA . GLU A 1 96 ? 3.751 38.485 8.637 1.00 92.33 94 GLU A CA 1
ATOM 617 C C . GLU A 1 96 ? 5.273 38.301 8.492 1.00 94.71 94 GLU A C 1
ATOM 618 O O . GLU A 1 96 ? 6.049 39.034 9.115 1.00 101.01 94 GLU A O 1
ATOM 620 N N . LYS A 1 97 ? 5.674 37.354 7.629 1.00 84.69 95 LYS A N 1
ATOM 621 C CA . LYS A 1 97 ? 7.038 36.780 7.518 1.00 79.96 95 LYS A CA 1
ATOM 622 C C . LYS A 1 97 ? 6.897 35.251 7.476 1.00 72.21 95 LYS A C 1
ATOM 623 O O . LYS A 1 97 ? 6.717 34.606 8.516 1.00 61.05 95 LYS A O 1
ATOM 625 N N . ARG A 1 98 ? 6.921 34.683 6.266 1.00 67.66 96 ARG A N 1
ATOM 626 C CA . ARG A 1 98 ? 6.710 33.235 6.086 1.00 63.80 96 ARG A CA 1
ATOM 627 C C . ARG A 1 98 ? 7.891 32.637 5.296 1.00 61.74 96 ARG A C 1
ATOM 628 O O . ARG A 1 98 ? 8.684 33.355 4.667 1.00 52.43 96 ARG A O 1
ATOM 631 N N . THR A 1 99 ? 8.032 31.307 5.410 1.00 57.60 97 THR A N 1
ATOM 632 C CA . THR A 1 99 ? 9.057 30.526 4.736 1.00 53.59 97 THR A CA 1
ATOM 633 C C . THR A 1 99 ? 8.365 29.488 3.842 1.00 46.67 97 THR A C 1
ATOM 634 O O . THR A 1 99 ? 7.312 28.917 4.204 1.00 40.23 97 THR A O 1
ATOM 638 N N . VAL A 1 100 ? 8.951 29.256 2.667 1.00 42.72 98 VAL A N 1
ATOM 639 C CA . VAL A 1 100 ? 8.482 28.216 1.766 1.00 40.71 98 VAL A CA 1
ATOM 640 C C . VAL A 1 100 ? 9.681 27.297 1.423 1.00 35.32 98 VAL A C 1
ATOM 641 O O . VAL A 1 100 ? 10.829 27.742 1.347 1.00 34.92 98 VAL A O 1
ATOM 645 N N . ILE A 1 101 ? 9.378 26.008 1.318 1.00 34.71 99 ILE A N 1
ATOM 646 C CA . ILE A 1 101 ? 10.291 24.927 1.005 1.00 37.91 99 ILE A CA 1
ATOM 647 C C . ILE A 1 101 ? 10.379 24.838 -0.521 1.00 36.13 99 ILE A C 1
ATOM 648 O O . ILE A 1 101 ? 9.340 24.756 -1.164 1.00 35.87 99 ILE A O 1
ATOM 653 N N . GLU A 1 102 ? 11.602 24.916 -1.069 1.00 32.12 100 GLU A N 1
ATOM 654 C CA . GLU A 1 102 ? 11.859 24.736 -2.484 1.00 33.49 100 GLU A CA 1
ATOM 655 C C . GLU A 1 102 ? 12.945 23.676 -2.658 1.00 30.51 100 GLU A C 1
ATOM 656 O O . GLU A 1 102 ? 13.607 23.323 -1.687 1.00 30.33 100 GLU A O 1
ATOM 662 N N . VAL A 1 103 ? 13.137 23.284 -3.908 1.00 28.32 101 VAL A N 1
ATOM 663 C CA . VAL A 1 103 ? 14.023 22.237 -4.326 1.00 26.46 101 VAL A CA 1
ATOM 664 C C . VAL A 1 103 ? 15.102 22.823 -5.241 1.00 24.09 101 VAL A C 1
ATOM 665 O O . VAL A 1 103 ? 14.835 23.350 -6.281 1.00 29.83 101 VAL A O 1
ATOM 669 N N . GLU A 1 104 ? 16.339 22.790 -4.779 1.00 26.12 102 GLU A N 1
ATOM 670 C CA . GLU A 1 104 ? 17.498 23.037 -5.605 1.00 26.60 102 GLU A CA 1
ATOM 671 C C . GLU A 1 104 ? 17.853 21.744 -6.322 1.00 27.47 102 GLU A C 1
ATOM 672 O O . GLU A 1 104 ? 18.268 20.789 -5.681 1.00 25.63 102 GLU A O 1
ATOM 678 N N . VAL A 1 105 ? 17.661 21.719 -7.639 1.00 24.49 103 VAL A N 1
ATOM 679 C CA . VAL A 1 105 ? 17.643 20.452 -8.372 1.00 25.68 103 VAL A CA 1
ATOM 680 C C . VAL A 1 105 ? 19.078 20.032 -8.660 1.00 27.64 103 VAL A C 1
ATOM 681 O O . VAL A 1 105 ? 19.843 20.827 -9.156 1.00 25.64 103 VAL A O 1
ATOM 685 N N . ASP A 1 106 ? 19.388 18.748 -8.416 1.00 23.82 104 ASP A N 1
ATOM 686 C CA . ASP A 1 106 ? 20.700 18.200 -8.812 1.00 25.51 104 ASP A CA 1
ATOM 687 C C . ASP A 1 106 ? 20.611 17.426 -10.120 1.00 27.18 104 ASP A C 1
ATOM 688 O O . ASP A 1 106 ? 21.520 17.484 -10.906 1.00 27.43 104 ASP A O 1
ATOM 693 N N . GLU A 1 107 ? 19.509 16.707 -10.344 1.00 27.80 105 GLU A N 1
ATOM 694 C CA . GLU A 1 107 ? 19.261 15.966 -11.560 1.00 28.10 105 GLU A CA 1
ATOM 695 C C . GLU A 1 107 ? 17.767 15.862 -11.800 1.00 25.46 105 GLU A C 1
ATOM 696 O O . GLU A 1 107 ? 16.981 15.708 -10.869 1.00 25.91 105 GLU A O 1
ATOM 702 N N . ILE A 1 108 ? 17.411 15.931 -13.061 1.00 26.47 106 ILE A N 1
ATOM 703 C CA . ILE A 1 108 ? 16.025 15.729 -13.511 1.00 27.15 106 ILE A CA 1
ATOM 704 C C . ILE A 1 108 ? 16.030 14.987 -14.848 1.00 30.81 106 ILE A C 1
ATOM 705 O O . ILE A 1 108 ? 16.872 15.195 -15.697 1.00 32.37 106 ILE A O 1
ATOM 710 N N . GLY A 1 109 ? 15.029 14.131 -15.018 1.00 30.89 107 GLY A N 1
ATOM 711 C CA . GLY A 1 109 ? 14.755 13.509 -16.251 1.00 31.14 107 GLY A CA 1
ATOM 712 C C . GLY A 1 109 ? 13.267 13.240 -16.420 1.00 28.17 107 GLY A C 1
ATOM 713 O O . GLY A 1 109 ? 12.545 13.088 -15.437 1.00 29.65 107 GLY A O 1
ATOM 714 N N . PRO A 1 110 ? 12.793 13.109 -17.672 1.00 30.33 108 PRO A N 1
ATOM 715 C CA . PRO A 1 110 ? 11.431 12.653 -17.942 1.00 27.41 108 PRO A CA 1
ATOM 716 C C . PRO A 1 110 ? 11.349 11.168 -17.601 1.00 24.26 108 PRO A C 1
ATOM 717 O O . PRO A 1 110 ? 12.216 10.436 -18.001 1.00 24.04 108 PRO A O 1
ATOM 721 N N . SER A 1 111 ? 10.321 10.781 -16.832 1.00 26.35 109 SER A N 1
ATOM 722 C CA . SER A 1 111 ? 10.039 9.381 -16.520 1.00 26.04 109 SER A CA 1
ATOM 723 C C . SER A 1 111 ? 9.667 8.604 -17.788 1.00 27.75 109 SER A C 1
ATOM 724 O O . SER A 1 111 ? 8.981 9.149 -18.654 1.00 25.67 109 SER A O 1
ATOM 727 N N . LEU A 1 112 ? 10.089 7.329 -17.848 1.00 24.56 110 LEU A N 1
ATOM 728 C CA . LEU A 1 112 ? 9.805 6.411 -18.948 1.00 27.43 110 LEU A CA 1
ATOM 729 C C . LEU A 1 112 ? 8.727 5.410 -18.527 1.00 26.42 110 LEU A C 1
ATOM 730 O O . LEU A 1 112 ? 8.489 4.403 -19.206 1.00 27.72 110 LEU A O 1
ATOM 735 N N . ARG A 1 113 ? 8.059 5.693 -17.410 1.00 27.29 111 ARG A N 1
ATOM 736 C CA . ARG A 1 113 ? 6.938 4.875 -16.974 1.00 31.73 111 ARG A CA 1
ATOM 737 C C . ARG A 1 113 ? 5.804 4.859 -18.032 1.00 34.20 111 ARG A C 1
ATOM 738 O O . ARG A 1 113 ? 5.241 3.791 -18.312 1.00 33.12 111 ARG A O 1
ATOM 746 N N . TYR A 1 114 ? 5.461 5.995 -18.635 1.00 36.25 112 TYR A N 1
ATOM 747 C CA . TYR A 1 114 ? 4.304 5.991 -19.592 1.00 40.55 112 TYR A CA 1
ATOM 748 C C . TYR A 1 114 ? 4.705 6.599 -20.917 1.00 38.33 112 TYR A C 1
ATOM 749 O O . TYR A 1 114 ?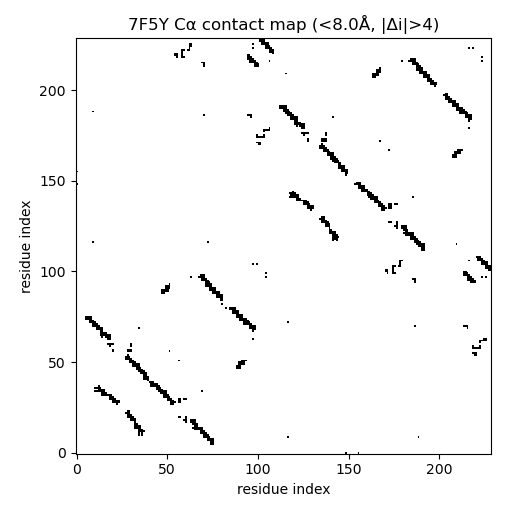 3.865 7.051 -21.663 1.00 46.83 112 TYR A O 1
ATOM 758 N N . ALA A 1 115 ? 6.004 6.604 -21.195 1.00 37.80 113 ALA A N 1
ATOM 759 C CA . ALA A 1 115 ? 6.503 7.320 -22.318 1.00 37.71 113 ALA A CA 1
ATOM 760 C C . ALA A 1 115 ? 7.869 6.768 -22.687 1.00 38.07 113 ALA A C 1
ATOM 761 O O . ALA A 1 115 ? 8.504 6.108 -21.901 1.00 38.45 113 ALA A O 1
ATOM 763 N N . THR A 1 116 ? 8.262 7.031 -23.924 1.00 38.87 114 THR A N 1
ATOM 764 C CA . THR A 1 116 ? 9.557 6.765 -24.395 1.00 35.46 114 THR A CA 1
ATOM 765 C C . THR A 1 116 ? 10.154 8.133 -24.683 1.00 39.32 114 THR A C 1
ATOM 766 O O . THR A 1 116 ? 9.460 9.148 -24.572 1.00 40.47 114 THR A O 1
ATOM 770 N N . ALA A 1 117 ? 11.435 8.155 -25.036 1.00 34.65 115 ALA A N 1
ATOM 771 C CA . ALA A 1 117 ? 12.130 9.394 -25.181 1.00 40.14 115 ALA A CA 1
ATOM 772 C C . ALA A 1 117 ? 13.281 9.167 -26.147 1.00 39.61 115 ALA A C 1
ATOM 773 O O . ALA A 1 117 ? 13.889 8.154 -26.073 1.00 32.62 115 ALA A O 1
ATOM 775 N N . LYS A 1 118 ? 13.508 10.138 -27.037 1.00 41.61 116 LYS A N 1
ATOM 776 C CA . LYS A 1 118 ? 14.662 10.192 -27.890 1.00 39.95 116 LYS A CA 1
ATOM 777 C C . LYS A 1 118 ? 15.715 11.017 -27.155 1.00 36.60 116 LYS A C 1
ATOM 778 O O . LYS A 1 118 ? 15.529 12.208 -26.924 1.00 36.97 116 LYS A O 1
ATOM 781 N N . VAL A 1 119 ? 16.787 10.371 -26.714 1.00 38.79 117 VAL A N 1
ATOM 782 C CA . VAL A 1 119 ? 17.796 11.054 -25.902 1.00 35.61 117 VAL A CA 1
ATOM 783 C C . VAL A 1 119 ? 18.960 11.441 -26.814 1.00 38.08 117 VAL A C 1
ATOM 784 O O . VAL A 1 119 ? 19.375 10.646 -27.632 1.00 39.39 117 VAL A O 1
ATOM 788 N N A ASN A 1 120 ? 19.437 12.678 -26.703 0.60 35.35 118 ASN A N 1
ATOM 789 N N B ASN A 1 120 ? 19.481 12.655 -26.607 0.40 36.81 118 ASN A N 1
ATOM 790 C CA A ASN A 1 120 ? 20.521 13.148 -27.527 0.60 34.99 118 ASN A CA 1
ATOM 791 C CA B ASN A 1 120 ? 20.416 13.343 -27.489 0.40 36.76 118 ASN A CA 1
ATOM 792 C C A ASN A 1 120 ? 21.469 13.999 -26.688 0.60 36.83 118 ASN A C 1
ATOM 793 C C B ASN A 1 120 ? 21.480 14.048 -26.643 0.40 38.18 118 ASN A C 1
ATOM 794 O O A ASN A 1 120 ? 21.045 14.919 -26.000 0.60 35.68 118 ASN A O 1
ATOM 795 O O B ASN A 1 120 ? 21.141 14.963 -25.904 0.40 37.73 118 ASN A O 1
ATOM 804 N N . LYS A 1 121 ? 22.732 13.576 -26.729 1.00 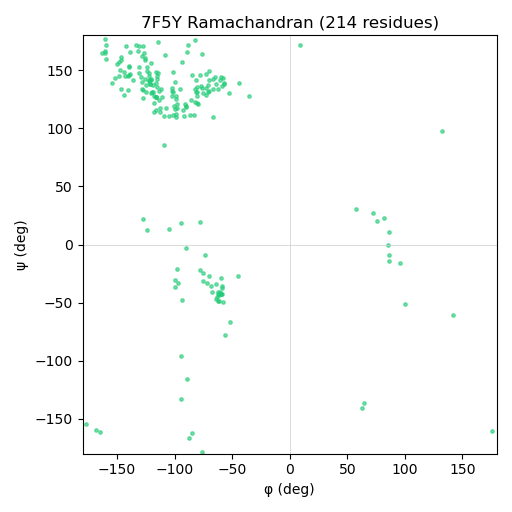37.64 119 LYS A N 1
ATOM 805 C CA . LYS A 1 121 ? 23.980 14.343 -26.413 1.00 52.57 119 LYS A CA 1
ATOM 806 C C . LYS A 1 121 ? 24.818 13.531 -25.418 1.00 55.17 119 LYS A C 1
ATOM 807 O O . LYS A 1 121 ? 24.671 12.301 -25.300 1.00 59.86 119 LYS A O 1
ATOM 813 N N . MET B 1 3 ? 3.082 -2.604 -0.821 1.00 77.20 1 MET B N 1
ATOM 814 C CA . MET B 1 3 ? 3.844 -3.050 0.373 1.00 78.44 1 MET B CA 1
ATOM 815 C C . MET B 1 3 ? 4.141 -1.850 1.288 1.00 77.93 1 MET B C 1
ATOM 816 O O . MET B 1 3 ? 4.042 -0.687 0.875 1.00 74.86 1 MET B O 1
ATOM 818 N N . ALA B 1 4 ? 4.480 -2.157 2.545 1.00 71.96 2 ALA B N 1
ATOM 819 C CA . ALA B 1 4 ? 5.021 -1.196 3.504 1.00 71.20 2 ALA B CA 1
ATOM 820 C C . ALA B 1 4 ? 6.413 -1.675 3.959 1.00 66.88 2 ALA B C 1
ATOM 821 O O . ALA B 1 4 ? 6.726 -2.866 3.890 1.00 59.59 2 ALA B O 1
ATOM 823 N N . GLY B 1 5 ? 7.248 -0.740 4.424 1.00 63.13 3 GLY B N 1
ATOM 824 C CA . GLY B 1 5 ? 8.564 -1.076 4.996 1.00 65.01 3 GLY B CA 1
ATOM 825 C C . GLY B 1 5 ? 9.604 -1.437 3.938 1.00 55.40 3 GLY B C 1
ATOM 826 O O . GLY B 1 5 ? 10.582 -2.100 4.249 1.00 61.22 3 GLY B O 1
ATOM 827 N N . ASP B 1 6 ? 9.372 -1.013 2.691 1.00 48.55 4 ASP B N 1
ATOM 828 C CA . ASP B 1 6 ? 10.339 -1.141 1.586 1.00 49.62 4 ASP B CA 1
ATOM 829 C C . ASP B 1 6 ? 11.499 -0.172 1.839 1.00 38.76 4 ASP B C 1
ATOM 830 O O . ASP B 1 6 ? 11.344 0.827 2.526 1.00 42.13 4 ASP B O 1
ATOM 835 N N . THR B 1 7 ? 12.700 -0.527 1.378 1.00 31.71 5 THR B N 1
ATOM 836 C CA . THR B 1 7 ? 13.830 0.353 1.425 1.00 29.27 5 THR B CA 1
ATOM 837 C C . THR B 1 7 ? 14.001 0.949 0.016 1.00 31.77 5 THR B C 1
ATOM 838 O O . THR B 1 7 ? 14.360 0.234 -0.960 1.00 29.77 5 THR B O 1
ATOM 842 N N . THR B 1 8 ? 13.738 2.245 -0.114 1.00 27.87 6 THR B N 1
ATOM 843 C CA . THR B 1 8 ? 13.825 2.937 -1.396 1.00 31.41 6 THR B CA 1
ATOM 844 C C . THR B 1 8 ? 15.225 3.570 -1.536 1.00 30.65 6 THR B C 1
ATOM 845 O O . THR B 1 8 ? 15.943 3.741 -0.586 1.00 33.95 6 THR B O 1
ATOM 849 N N . ILE B 1 9 ? 15.617 3.811 -2.780 1.00 28.42 7 ILE B N 1
ATOM 850 C CA . ILE B 1 9 ? 16.913 4.303 -3.148 1.00 27.07 7 ILE B CA 1
ATOM 851 C C . ILE B 1 9 ? 16.685 5.139 -4.397 1.00 23.41 7 ILE B C 1
ATOM 852 O O . ILE B 1 9 ? 15.873 4.765 -5.230 1.00 25.20 7 ILE B O 1
ATOM 857 N N . THR B 1 10 ? 17.455 6.199 -4.519 1.00 20.77 8 THR B N 1
ATOM 858 C CA . THR B 1 10 ? 17.639 6.933 -5.770 1.00 26.16 8 THR B CA 1
ATOM 859 C C . THR B 1 10 ? 19.101 6.823 -6.197 1.00 25.81 8 THR B C 1
ATOM 860 O O . THR B 1 10 ? 19.979 7.099 -5.424 1.00 28.02 8 THR B O 1
ATOM 864 N N . ILE B 1 11 ? 19.335 6.388 -7.426 1.00 24.38 9 ILE B N 1
ATOM 865 C CA . ILE B 1 11 ? 20.694 6.315 -7.919 1.00 23.80 9 ILE B CA 1
ATOM 866 C C . ILE B 1 11 ? 20.760 7.047 -9.257 1.00 24.29 9 ILE B C 1
ATOM 867 O O . ILE B 1 11 ? 19.834 6.990 -10.079 1.00 26.61 9 ILE B O 1
ATOM 872 N N . VAL B 1 12 ? 21.860 7.782 -9.413 1.00 23.85 10 VAL B N 1
ATOM 873 C CA . VAL B 1 12 ? 22.194 8.499 -10.582 1.00 25.91 10 VAL B CA 1
ATOM 874 C C . VAL B 1 12 ? 23.524 7.994 -11.110 1.00 24.02 10 VAL B C 1
ATOM 875 O O . VAL B 1 12 ? 24.514 8.016 -10.421 1.00 25.14 10 VAL B O 1
ATOM 879 N N . GLY B 1 13 ? 23.568 7.677 -12.398 1.00 23.93 11 GLY B N 1
ATOM 880 C CA . GLY B 1 1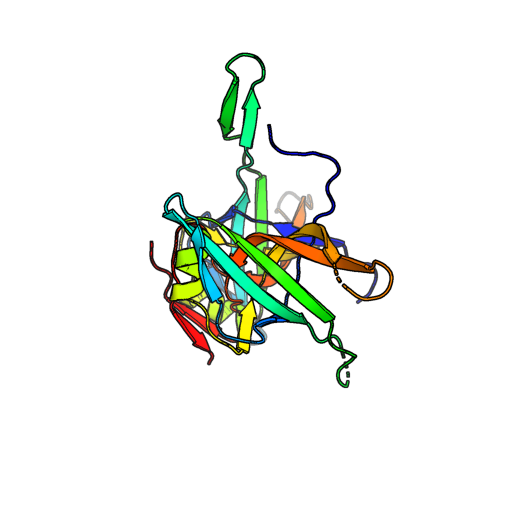3 ? 24.752 7.223 -13.019 1.00 26.07 11 GLY B CA 1
ATOM 881 C C . GLY B 1 13 ? 24.504 6.830 -14.459 1.00 27.81 11 GLY B C 1
ATOM 882 O O . GLY B 1 13 ? 23.505 7.230 -15.070 1.00 26.07 11 GLY B O 1
ATOM 883 N N . ASN B 1 14 ? 25.418 6.030 -14.989 1.00 25.15 12 ASN B N 1
ATOM 884 C CA . ASN B 1 14 ? 25.383 5.725 -16.416 1.00 27.08 12 ASN B CA 1
ATOM 885 C C . ASN B 1 14 ? 25.106 4.242 -16.562 1.00 22.37 12 ASN B C 1
ATOM 886 O O . ASN B 1 14 ? 25.624 3.384 -15.818 1.00 24.24 12 ASN B O 1
ATOM 891 N N . LEU B 1 15 ? 24.313 3.915 -17.567 1.00 26.22 13 LEU B N 1
ATOM 892 C CA . LEU B 1 15 ? 24.152 2.510 -17.885 1.00 23.56 13 LEU B CA 1
ATOM 893 C C . LEU B 1 15 ? 25.481 1.898 -18.348 1.00 25.75 13 LEU B C 1
ATOM 894 O O . LEU B 1 15 ? 26.191 2.476 -19.211 1.00 28.42 13 LEU B O 1
ATOM 899 N N . THR B 1 16 ? 25.769 0.690 -17.873 1.00 25.88 14 THR B N 1
ATOM 900 C CA . THR B 1 16 ? 26.956 -0.021 -18.332 1.00 28.35 14 THR B CA 1
ATOM 901 C C . THR B 1 16 ? 26.794 -0.613 -19.739 1.00 32.56 14 THR B C 1
ATOM 902 O O . THR B 1 16 ? 27.784 -0.872 -20.390 1.00 37.43 14 THR B O 1
ATOM 906 N N . ALA B 1 17 ? 25.567 -0.876 -20.178 1.00 30.28 15 ALA B N 1
ATOM 907 C CA . ALA B 1 17 ? 25.318 -1.498 -21.477 1.00 31.83 15 ALA B CA 1
ATOM 908 C C . ALA B 1 17 ? 23.867 -1.201 -21.874 1.00 33.33 15 ALA B C 1
ATOM 909 O O . ALA B 1 17 ? 23.094 -0.661 -21.083 1.00 30.25 15 ALA B O 1
ATOM 911 N N . ASP B 1 18 ? 23.495 -1.532 -23.105 1.00 32.37 16 ASP B N 1
ATOM 912 C CA . ASP B 1 18 ? 22.129 -1.418 -23.506 1.00 32.69 16 ASP B CA 1
ATOM 913 C C . ASP B 1 18 ? 21.281 -2.251 -22.549 1.00 27.82 16 ASP B C 1
ATOM 914 O O . ASP B 1 18 ? 21.670 -3.331 -22.121 1.00 27.38 16 ASP B O 1
ATOM 919 N N . PRO B 1 19 ? 20.108 -1.780 -22.120 1.00 26.60 17 PRO B N 1
ATOM 920 C CA . PRO B 1 19 ? 19.265 -2.635 -21.293 1.00 28.21 17 PRO B CA 1
ATOM 921 C C . PRO B 1 19 ? 18.971 -3.951 -22.046 1.00 32.95 17 PRO B C 1
ATOM 922 O O . PRO B 1 19 ? 18.681 -3.930 -23.253 1.00 37.01 17 PRO B O 1
ATOM 926 N N . GLU B 1 20 ? 19.024 -5.075 -21.330 1.00 33.68 18 GLU B N 1
ATOM 927 C CA . GLU B 1 20 ? 18.667 -6.357 -21.882 1.00 36.00 18 GLU B CA 1
ATOM 928 C C . GLU B 1 20 ? 17.176 -6.631 -21.631 1.00 34.47 18 GLU B C 1
ATOM 929 O O . GLU B 1 20 ? 16.750 -6.742 -20.489 1.00 39.12 18 GLU B O 1
ATOM 935 N N . LEU B 1 21 ? 16.416 -6.832 -22.699 1.00 30.86 19 LEU B N 1
ATOM 936 C CA . LEU B 1 21 ? 14.988 -7.046 -22.612 1.00 33.44 19 LEU B CA 1
ATOM 937 C C . LEU B 1 21 ? 14.721 -8.551 -22.763 1.00 36.14 19 LEU B C 1
ATOM 938 O O . LEU B 1 21 ? 15.218 -9.146 -23.691 1.00 38.10 19 LEU B O 1
ATOM 943 N N . ARG B 1 22 ? 13.917 -9.135 -21.873 1.00 34.91 20 ARG B N 1
ATOM 944 C CA . ARG B 1 22 ? 13.572 -10.552 -21.973 1.00 41.80 20 ARG B CA 1
ATOM 945 C C . ARG B 1 22 ? 12.103 -10.699 -21.557 1.00 41.36 20 ARG B C 1
ATOM 946 O O . ARG B 1 22 ? 11.470 -9.701 -21.153 1.00 36.23 20 ARG B O 1
ATOM 954 N N . PHE B 1 23 ? 11.552 -11.903 -21.763 1.00 37.00 21 PHE B N 1
ATOM 955 C CA . PHE B 1 23 ? 10.173 -12.211 -21.458 1.00 37.69 21 PHE B CA 1
ATOM 956 C C . PHE B 1 23 ? 10.131 -13.368 -20.473 1.00 37.92 21 PHE B C 1
ATOM 957 O O . PHE B 1 23 ? 10.989 -14.208 -20.510 1.00 38.51 21 PHE B O 1
ATOM 965 N N . THR B 1 24 ? 9.144 -13.321 -19.572 1.00 41.25 22 THR B N 1
ATOM 966 C CA . THR B 1 24 ? 8.894 -14.348 -18.585 1.00 43.77 22 THR B CA 1
ATOM 967 C C . THR B 1 24 ? 7.958 -15.378 -19.216 1.00 37.25 22 THR B C 1
ATOM 968 O O . THR B 1 24 ? 7.442 -15.129 -20.307 1.00 33.75 22 THR B O 1
ATOM 972 N N . PRO B 1 25 ? 7.712 -16.536 -18.549 1.00 38.28 23 PRO B N 1
ATOM 973 C CA . PRO B 1 25 ? 6.723 -17.521 -19.012 1.00 38.49 23 PRO B CA 1
ATOM 974 C C . PRO B 1 25 ? 5.311 -16.950 -19.109 1.00 47.59 23 PRO B C 1
ATOM 975 O O . PRO B 1 25 ? 4.511 -17.369 -19.973 1.00 45.76 23 PRO B O 1
ATOM 979 N N . SER B 1 26 ? 5.028 -15.955 -18.266 1.00 43.63 24 SER B N 1
ATOM 980 C CA . SER B 1 26 ? 3.744 -15.284 -18.341 1.00 47.22 24 SER B CA 1
ATOM 981 C C . SER B 1 26 ? 3.677 -14.366 -19.579 1.00 43.44 24 SER B C 1
ATOM 982 O O . SER B 1 26 ? 2.641 -13.807 -19.853 1.00 47.82 24 SER B O 1
ATOM 985 N N . GLY B 1 27 ? 4.799 -14.147 -20.291 1.00 42.23 25 GLY B N 1
ATOM 986 C CA . GLY B 1 27 ? 4.812 -13.162 -21.406 1.00 40.45 25 GLY B CA 1
ATOM 987 C C . GLY B 1 27 ? 5.079 -11.726 -20.934 1.00 40.01 25 GLY B C 1
ATOM 988 O O . GLY B 1 27 ? 5.137 -10.817 -21.734 1.00 39.51 25 GLY B O 1
ATOM 989 N N . ALA B 1 28 ? 5.257 -11.513 -19.628 1.00 40.97 26 ALA B N 1
ATOM 990 C CA . ALA B 1 28 ? 5.651 -10.196 -19.094 1.00 36.98 26 ALA B CA 1
ATOM 991 C C . ALA B 1 28 ? 7.090 -9.819 -19.544 1.00 40.54 26 ALA B C 1
ATOM 992 O O . ALA B 1 28 ? 8.050 -10.636 -19.482 1.00 34.48 26 ALA B O 1
ATOM 994 N N . ALA B 1 29 ? 7.256 -8.570 -20.000 1.00 34.20 27 ALA B N 1
ATOM 995 C CA . ALA B 1 29 ? 8.558 -8.033 -20.345 1.00 37.67 27 ALA B CA 1
ATOM 996 C C . ALA B 1 29 ? 9.336 -7.770 -19.046 1.00 33.80 27 ALA B C 1
ATOM 997 O O . ALA B 1 29 ? 8.748 -7.437 -18.002 1.00 37.12 27 ALA B O 1
ATOM 999 N N . VAL B 1 30 ? 10.650 -7.937 -19.109 1.00 30.38 28 VAL B N 1
ATOM 1000 C CA . VAL B 1 30 ? 11.517 -7.553 -18.021 1.00 34.70 28 VAL B CA 1
ATOM 1001 C C . VAL B 1 30 ? 12.823 -7.092 -18.656 1.00 34.42 28 VAL B C 1
ATOM 1002 O O . VAL B 1 30 ? 13.327 -7.715 -19.627 1.00 33.13 28 VAL B O 1
ATOM 1006 N N . ALA B 1 31 ? 13.309 -5.946 -18.172 1.00 30.79 29 ALA B N 1
ATOM 1007 C CA . ALA B 1 31 ? 14.566 -5.390 -18.601 1.00 27.16 29 ALA B CA 1
ATOM 1008 C C . ALA B 1 31 ? 15.516 -5.299 -17.403 1.00 32.09 29 ALA B C 1
ATOM 1009 O O . ALA B 1 31 ? 15.129 -4.902 -16.258 1.00 29.58 29 ALA B O 1
ATOM 1011 N N . ASN B 1 32 ? 16.764 -5.677 -17.666 1.00 30.44 30 ASN B N 1
ATOM 1012 C CA . ASN B 1 32 ? 17.822 -5.695 -16.680 1.00 30.60 30 ASN B CA 1
ATOM 1013 C C . ASN B 1 32 ? 18.956 -4.814 -17.182 1.00 30.01 30 ASN B C 1
ATOM 1014 O O . ASN B 1 32 ? 19.261 -4.827 -18.368 1.00 31.45 30 ASN B O 1
ATOM 1019 N N . PHE B 1 33 ? 19.567 -4.056 -16.261 1.00 27.79 31 PHE B N 1
ATOM 1020 C CA . PHE B 1 33 ? 20.680 -3.158 -16.601 1.00 27.55 31 PHE B CA 1
ATOM 1021 C C . PHE B 1 33 ? 21.366 -2.811 -15.293 1.00 26.52 31 PHE B C 1
ATOM 1022 O O . PHE B 1 33 ? 20.804 -3.094 -14.241 1.00 25.47 31 PHE B O 1
ATOM 1030 N N . THR B 1 34 ? 22.584 -2.256 -15.404 1.00 26.36 32 THR B N 1
ATOM 1031 C CA . THR B 1 34 ? 23.416 -1.872 -14.279 1.00 24.31 32 THR B CA 1
ATOM 1032 C C . THR B 1 34 ? 23.647 -0.377 -14.406 1.00 25.76 32 THR B C 1
ATOM 1033 O O . THR B 1 34 ? 24.019 0.075 -15.494 1.00 23.93 32 THR B O 1
ATOM 1037 N N . VAL B 1 35 ? 23.428 0.349 -13.297 1.00 24.31 33 VAL B N 1
ATOM 1038 C CA . VAL B 1 35 ? 23.745 1.745 -13.205 1.00 25.36 33 VAL B CA 1
ATOM 1039 C C . VAL B 1 35 ? 25.092 1.847 -12.477 1.00 24.72 33 VAL B C 1
ATOM 1040 O O . VAL B 1 35 ? 25.217 1.393 -11.355 1.00 21.95 33 VAL B O 1
ATOM 1044 N N . ALA B 1 36 ? 26.051 2.523 -13.118 1.00 24.67 34 ALA B N 1
ATOM 1045 C CA . ALA B 1 36 ? 27.323 2.839 -12.563 1.00 25.80 34 ALA B CA 1
ATOM 1046 C C . ALA B 1 36 ? 27.280 4.276 -12.058 1.00 24.53 34 ALA B C 1
ATOM 1047 O O . ALA B 1 36 ? 27.237 5.228 -12.827 1.00 25.89 34 ALA B O 1
ATOM 1049 N N . SER B 1 37 ? 27.303 4.432 -10.739 1.00 25.72 35 SER B N 1
ATOM 1050 C CA . SER B 1 37 ? 27.276 5.730 -10.167 1.00 29.39 35 SER B CA 1
ATOM 1051 C C . SER B 1 37 ? 28.695 6.117 -9.816 1.00 42.53 35 SER B C 1
ATOM 1052 O O . SER B 1 37 ? 29.200 5.572 -8.822 1.00 43.07 35 SER B O 1
ATOM 1055 N N . THR B 1 38 ? 29.239 7.112 -10.515 1.00 38.91 36 THR B N 1
ATOM 1056 C CA . THR B 1 38 ? 30.557 7.699 -10.105 1.00 45.26 36 THR B CA 1
ATOM 1057 C C . THR B 1 38 ? 30.363 8.915 -9.191 1.00 34.55 36 THR B C 1
ATOM 1058 O O . THR B 1 38 ? 29.892 9.981 -9.580 1.00 36.55 36 THR B O 1
ATOM 1062 N N . PRO B 1 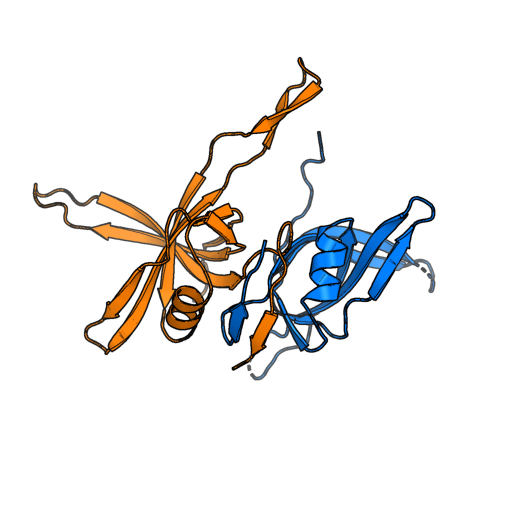39 ? 30.799 8.856 -7.933 1.00 36.42 37 PRO B N 1
ATOM 1063 C CA . PRO B 1 39 ? 30.753 10.050 -7.099 1.00 37.20 37 PRO B CA 1
ATOM 1064 C C . PRO B 1 39 ? 31.979 10.934 -7.404 1.00 37.73 37 PRO B C 1
ATOM 1065 O O . PRO B 1 39 ? 32.865 10.557 -8.196 1.00 38.71 37 PRO B O 1
ATOM 1069 N N . ARG B 1 40 ? 32.026 12.103 -6.780 1.00 40.67 38 ARG B N 1
ATOM 1070 C CA . ARG B 1 40 ? 33.183 13.014 -6.873 1.00 40.23 38 ARG B CA 1
ATOM 1071 C C . ARG B 1 40 ? 33.712 13.239 -5.454 1.00 41.54 38 ARG B C 1
ATOM 1072 O O . ARG B 1 40 ? 32.917 13.419 -4.535 1.00 41.78 38 ARG B O 1
ATOM 1080 N N . ILE B 1 41 ? 35.041 13.224 -5.320 1.00 39.85 39 ILE B N 1
ATOM 1081 C CA . ILE B 1 41 ? 35.803 13.444 -4.105 1.00 44.56 39 ILE B CA 1
ATOM 1082 C C . ILE B 1 41 ? 36.542 14.783 -4.235 1.00 52.59 39 ILE B C 1
ATOM 1083 O O . ILE B 1 41 ? 37.291 15.014 -5.224 1.00 46.44 39 ILE B O 1
ATOM 1088 N N . TYR B 1 42 ? 36.355 15.660 -3.243 1.00 51.10 40 TYR B N 1
ATOM 1089 C CA . TYR B 1 42 ? 37.201 16.841 -3.111 1.00 57.34 40 TYR B CA 1
ATOM 1090 C C . TYR B 1 42 ? 38.510 16.466 -2.403 1.00 61.52 40 TYR B C 1
ATOM 1091 O O . TYR B 1 42 ? 38.488 15.917 -1.288 1.00 62.90 40 TYR B O 1
ATOM 1100 N N . ASP B 1 43 ? 39.645 16.736 -3.060 1.00 61.93 41 ASP B N 1
ATOM 1101 C CA . ASP B 1 43 ? 40.947 16.636 -2.407 1.00 69.70 41 ASP B CA 1
ATOM 1102 C C . ASP B 1 43 ? 41.278 18.004 -1.785 1.00 72.89 41 ASP B C 1
ATOM 1103 O O . ASP B 1 43 ? 41.338 19.019 -2.481 1.00 68.20 41 ASP B O 1
ATOM 1108 N N . ARG B 1 44 ? 41.447 18.019 -0.456 1.00 85.28 42 ARG B N 1
ATOM 1109 C CA . ARG B 1 44 ? 41.814 19.221 0.295 1.00 88.31 42 ARG B CA 1
ATOM 1110 C C . ARG B 1 44 ? 43.187 19.706 -0.184 1.00 95.25 42 ARG B C 1
ATOM 1111 O O . ARG B 1 44 ? 43.340 20.881 -0.501 1.00 99.05 42 ARG B O 1
ATOM 1113 N N . GLN B 1 45 ? 44.153 18.777 -0.262 1.00 99.20 43 GLN B N 1
ATOM 1114 C CA . GLN B 1 45 ? 45.551 19.052 -0.657 1.00 98.52 43 GLN B CA 1
ATOM 1115 C C . GLN B 1 45 ? 45.595 19.821 -1.988 1.00 100.55 43 GLN B C 1
ATOM 1116 O O . GLN B 1 45 ? 45.978 20.997 -2.019 1.00 108.40 43 GLN B O 1
ATOM 1118 N N . THR B 1 46 ? 45.175 19.163 -3.076 1.00 92.67 44 THR B N 1
ATOM 1119 C CA . THR B 1 46 ? 45.266 19.722 -4.429 1.00 75.95 44 THR B CA 1
ATOM 1120 C C . THR B 1 46 ? 44.276 20.878 -4.606 1.00 70.83 44 THR B C 1
ATOM 1121 O O . THR B 1 46 ? 44.488 21.738 -5.454 1.00 65.39 44 THR B O 1
ATOM 1125 N N . GLY B 1 47 ? 43.170 20.854 -3.847 1.00 68.33 45 GLY B N 1
ATOM 1126 C CA . GLY B 1 47 ? 42.069 21.819 -3.996 1.00 65.97 45 GLY B CA 1
ATOM 1127 C C . GLY B 1 47 ? 41.231 21.597 -5.255 1.00 63.97 45 GLY B C 1
ATOM 1128 O O . GLY B 1 47 ? 40.595 22.542 -5.755 1.00 57.84 45 GLY B O 1
ATOM 1129 N N . GLU B 1 48 ? 41.185 20.348 -5.752 1.00 64.51 46 GLU B N 1
ATOM 1130 C CA . GLU B 1 48 ? 40.395 19.998 -6.958 1.00 67.63 46 GLU B CA 1
ATOM 1131 C C . GLU B 1 48 ? 39.542 18.746 -6.671 1.00 57.37 46 GLU B C 1
ATOM 1132 O O . GLU B 1 48 ? 39.926 17.866 -5.874 1.00 54.04 46 GLU B O 1
ATOM 1138 N N . TRP B 1 49 ? 38.367 18.698 -7.314 1.00 52.58 47 TRP B N 1
ATOM 1139 C CA . TRP B 1 49 ? 37.502 17.508 -7.344 1.00 55.76 47 TRP B CA 1
ATOM 1140 C C . TRP B 1 49 ? 38.149 16.413 -8.202 1.00 51.69 47 TRP B C 1
ATOM 1141 O O . TRP B 1 49 ? 38.782 16.694 -9.234 1.00 49.97 47 TRP B O 1
ATOM 1152 N N . LYS B 1 50 ? 38.013 15.164 -7.764 1.00 47.45 48 LYS B N 1
ATOM 1153 C CA . LYS B 1 50 ? 38.398 14.036 -8.590 1.00 46.64 48 LYS B CA 1
ATOM 1154 C C . LYS B 1 50 ? 37.199 13.089 -8.666 1.00 43.64 48 LYS B C 1
ATOM 1155 O O . LYS B 1 50 ? 36.243 13.273 -7.899 1.00 40.65 48 LYS B O 1
ATOM 1161 N N . ASP B 1 51 ? 37.240 12.150 -9.626 1.00 34.61 49 ASP B N 1
ATOM 1162 C CA . ASP B 1 51 ? 36.263 11.052 -9.756 1.00 37.79 49 ASP B CA 1
ATOM 1163 C C . ASP B 1 51 ? 36.543 10.057 -8.639 1.00 40.95 49 ASP B C 1
ATOM 1164 O O . ASP B 1 51 ? 37.666 9.658 -8.434 1.00 42.10 49 ASP B O 1
ATOM 1169 N N . GLY B 1 52 ? 35.502 9.706 -7.895 1.00 40.72 50 GLY B N 1
ATOM 1170 C CA . GLY B 1 52 ? 35.600 8.690 -6.889 1.00 40.56 50 GLY B CA 1
ATOM 1171 C C . GLY B 1 52 ? 35.410 7.328 -7.512 1.00 44.33 50 GLY B C 1
ATOM 1172 O O . GLY B 1 52 ? 35.495 7.188 -8.729 1.00 44.43 50 GLY B O 1
ATOM 1173 N N . GLU B 1 53 ? 35.115 6.345 -6.657 1.00 44.28 51 GLU B N 1
ATOM 1174 C CA . GLU B 1 53 ? 34.915 4.954 -7.026 1.00 47.42 51 GLU B CA 1
ATOM 1175 C C . GLU B 1 53 ? 33.438 4.654 -7.354 1.00 40.05 51 GLU B C 1
ATOM 1176 O O . GLU B 1 53 ? 32.573 4.729 -6.489 1.00 41.75 51 GLU B O 1
ATOM 1182 N N . ALA B 1 54 ? 33.177 4.237 -8.593 1.00 39.70 52 ALA B N 1
ATOM 1183 C CA . ALA B 1 54 ? 31.827 3.934 -9.049 1.00 37.64 52 ALA B CA 1
ATOM 1184 C C . ALA B 1 54 ? 31.229 2.804 -8.207 1.00 36.77 52 ALA B C 1
ATOM 1185 O O . ALA B 1 54 ? 31.905 1.887 -7.863 1.00 35.74 52 ALA B O 1
ATOM 1187 N N . LEU B 1 55 ? 29.933 2.942 -7.930 1.00 33.37 53 LEU B N 1
ATOM 1188 C CA . LEU B 1 55 ? 29.059 1.958 -7.357 1.00 32.48 53 LEU B CA 1
ATOM 1189 C C . LEU B 1 55 ? 28.205 1.376 -8.497 1.00 31.53 53 LEU B C 1
ATOM 1190 O O . LEU B 1 55 ? 27.714 2.130 -9.324 1.00 30.79 53 LEU B O 1
ATOM 1195 N N . PHE B 1 56 ? 28.068 0.055 -8.545 1.00 26.97 54 PHE B N 1
ATOM 1196 C CA . PHE B 1 56 ? 27.345 -0.627 -9.624 1.00 30.53 54 PHE B CA 1
ATOM 1197 C C . PHE B 1 56 ? 26.130 -1.337 -9.046 1.00 31.61 54 PHE B C 1
ATOM 1198 O O . PHE B 1 56 ? 26.286 -2.248 -8.234 1.00 32.91 54 PHE B O 1
ATOM 1206 N N . LEU B 1 57 ? 24.932 -0.909 -9.451 1.00 26.45 55 LEU B N 1
ATOM 1207 C CA . LEU B 1 57 ? 23.731 -1.538 -8.944 1.00 30.24 55 LEU B CA 1
ATOM 1208 C C . LEU B 1 57 ? 22.988 -2.165 -10.114 1.00 24.63 55 LEU B C 1
ATOM 1209 O O . LEU B 1 57 ? 22.731 -1.492 -11.108 1.00 22.68 55 LEU B O 1
ATOM 1214 N N . ARG B 1 58 ? 22.665 -3.444 -9.983 1.00 26.99 56 ARG B N 1
ATOM 1215 C CA . ARG B 1 58 ? 21.863 -4.131 -10.965 1.00 28.43 56 ARG B CA 1
ATOM 1216 C C . ARG B 1 58 ? 20.388 -3.778 -10.698 1.00 29.90 56 ARG B C 1
ATOM 1217 O O . ARG B 1 58 ? 19.948 -3.787 -9.524 1.00 25.93 56 ARG B O 1
ATOM 1225 N N . CYS B 1 59 ? 19.669 -3.480 -11.786 1.00 26.00 57 CYS B N 1
ATOM 1226 C CA . CYS B 1 59 ? 18.311 -3.000 -11.770 1.00 26.36 57 CYS B CA 1
ATOM 1227 C C . CYS B 1 59 ? 17.457 -3.966 -12.583 1.00 28.33 57 CYS B C 1
ATOM 1228 O O . CYS B 1 59 ? 17.920 -4.518 -13.592 1.00 29.29 57 CYS B O 1
ATOM 1231 N N . ASN B 1 60 ? 16.197 -4.095 -12.151 1.00 26.64 58 ASN B N 1
ATOM 1232 C CA . ASN B 1 60 ? 15.153 -4.860 -12.783 1.00 27.32 58 ASN B CA 1
ATOM 1233 C C . ASN B 1 60 ? 13.952 -3.941 -12.972 1.00 25.64 58 ASN B C 1
ATOM 1234 O O . ASN B 1 60 ? 13.582 -3.232 -12.058 1.00 27.42 58 ASN B O 1
ATOM 1239 N N . ILE B 1 61 ? 13.355 -3.934 -14.153 1.00 26.94 59 ILE B N 1
ATOM 1240 C CA . ILE B 1 61 ? 12.085 -3.210 -14.372 1.00 30.21 59 ILE B CA 1
ATOM 1241 C C . ILE B 1 61 ? 11.177 -4.064 -15.256 1.00 32.08 59 ILE B C 1
ATOM 1242 O O . ILE B 1 61 ? 11.677 -4.839 -16.100 1.00 29.40 59 ILE B O 1
ATOM 1247 N N . TRP B 1 62 ? 9.860 -3.876 -15.095 1.00 33.50 60 TRP B N 1
ATOM 1248 C CA . TRP B 1 62 ? 8.887 -4.810 -15.591 1.00 36.52 60 TRP B CA 1
ATOM 1249 C C . TRP B 1 62 ? 7.871 -4.143 -16.518 1.00 37.82 60 TRP B C 1
ATOM 1250 O O . TRP B 1 62 ? 7.616 -2.950 -16.428 1.00 29.91 60 TRP B O 1
ATOM 1261 N N . ARG B 1 63 ? 7.314 -4.955 -17.436 1.00 37.66 61 ARG B N 1
ATOM 1262 C CA . ARG B 1 63 ? 6.121 -4.644 -18.243 1.00 37.31 61 ARG B CA 1
ATOM 1263 C C . ARG B 1 63 ? 6.378 -3.465 -19.181 1.00 35.21 61 ARG B C 1
ATOM 1264 O O . ARG B 1 63 ? 7.376 -3.429 -19.869 1.0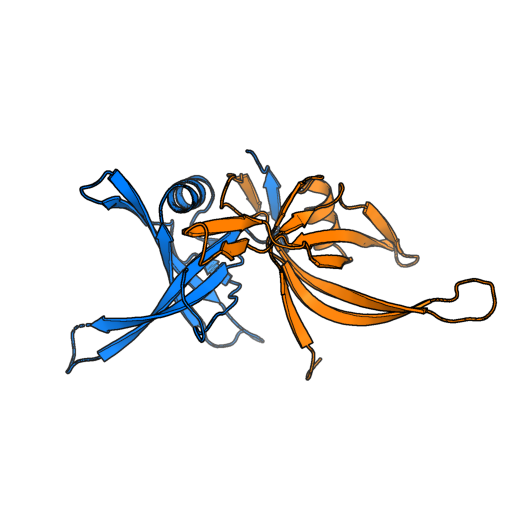0 37.25 61 ARG B O 1
ATOM 1272 N N . GLU B 1 64 ? 5.429 -2.534 -19.274 1.00 32.52 62 GLU B N 1
ATOM 1273 C CA . GLU B 1 64 ? 5.489 -1.482 -20.268 1.00 37.55 62 GLU B CA 1
ATOM 1274 C C . GLU B 1 64 ? 6.735 -0.609 -20.025 1.00 36.07 62 GLU B C 1
ATOM 1275 O O . GLU B 1 64 ? 7.429 -0.181 -20.959 1.00 32.01 62 GLU B O 1
ATOM 1281 N N . ALA B 1 65 ? 7.017 -0.318 -18.759 1.00 31.33 63 ALA B N 1
ATOM 1282 C CA . ALA B 1 65 ? 8.212 0.486 -18.441 1.00 31.76 63 ALA B CA 1
ATOM 1283 C C . ALA B 1 65 ? 9.485 -0.205 -18.962 1.00 27.36 63 ALA B C 1
ATOM 1284 O O . ALA B 1 65 ? 10.420 0.470 -19.395 1.00 29.14 63 ALA B O 1
ATOM 1286 N N . ALA B 1 66 ? 9.524 -1.540 -18.906 1.00 26.25 64 ALA B N 1
ATOM 1287 C CA . ALA B 1 66 ? 10.674 -2.295 -19.384 1.00 29.52 64 ALA B CA 1
ATOM 1288 C C . ALA B 1 66 ? 10.866 -2.036 -20.890 1.00 29.35 64 ALA B C 1
ATOM 1289 O O . ALA B 1 66 ? 11.983 -1.697 -21.378 1.00 29.59 64 ALA B O 1
ATOM 1291 N N . GLU B 1 67 ? 9.774 -2.156 -21.646 1.00 28.30 65 GLU B N 1
ATOM 1292 C CA . GLU B 1 67 ? 9.788 -1.867 -23.062 1.00 27.02 65 GLU B CA 1
ATOM 1293 C C . GLU B 1 67 ? 10.198 -0.412 -23.330 1.00 28.12 65 GLU B C 1
ATOM 1294 O O . GLU B 1 67 ? 10.940 -0.154 -24.241 1.00 26.55 65 GLU B O 1
ATOM 1300 N N . ASN B 1 68 ? 9.678 0.535 -22.541 1.00 27.96 66 ASN B N 1
ATOM 1301 C CA . ASN B 1 68 ? 9.979 1.941 -22.743 1.00 30.41 66 ASN B CA 1
ATOM 1302 C C . ASN B 1 68 ? 11.484 2.168 -22.565 1.00 30.66 66 ASN B C 1
ATOM 1303 O O . ASN B 1 68 ? 12.100 2.859 -23.362 1.00 28.78 66 ASN B O 1
ATOM 1308 N N . VAL B 1 69 ? 12.060 1.544 -21.529 1.00 30.26 67 VAL B N 1
ATOM 1309 C CA . VAL B 1 69 ? 13.482 1.670 -21.272 1.00 29.76 67 VAL B CA 1
ATOM 1310 C C . VAL B 1 69 ? 14.317 1.066 -22.413 1.00 33.22 67 VAL B C 1
ATOM 1311 O O . VAL B 1 69 ? 15.275 1.676 -22.907 1.00 28.46 67 VAL B O 1
ATOM 1315 N N . ALA B 1 70 ? 13.940 -0.143 -22.844 1.00 29.54 68 ALA B N 1
ATOM 1316 C CA . ALA B 1 70 ? 14.690 -0.885 -23.842 1.00 34.61 68 ALA B CA 1
ATOM 1317 C C . ALA B 1 70 ? 14.683 -0.140 -25.181 1.00 32.10 68 ALA B C 1
ATOM 1318 O O . ALA B 1 70 ? 15.657 -0.110 -25.893 1.00 33.79 68 ALA B O 1
ATOM 1320 N N . GLU B 1 71 ? 13.590 0.546 -25.483 1.00 35.66 69 GLU B N 1
ATOM 1321 C CA . GLU B 1 71 ? 13.525 1.393 -26.680 1.00 39.17 69 GLU B CA 1
ATOM 1322 C C . GLU B 1 71 ? 14.308 2.709 -26.531 1.00 39.13 69 GLU B C 1
ATOM 1323 O O . GLU B 1 71 ? 14.762 3.255 -27.520 1.00 39.07 69 GLU B O 1
ATOM 1329 N N . SER B 1 72 ? 14.393 3.271 -25.320 1.00 35.80 70 SER B N 1
ATOM 1330 C CA . SER B 1 72 ? 14.805 4.673 -25.172 1.00 33.75 70 SER B CA 1
ATOM 1331 C C . SER B 1 72 ? 16.280 4.831 -24.773 1.00 33.07 70 SER B C 1
ATOM 1332 O O . SER B 1 72 ? 16.903 5.887 -25.032 1.00 38.20 70 SER B O 1
ATOM 1335 N N . LEU B 1 73 ? 16.813 3.857 -24.039 1.00 31.28 71 LEU B N 1
ATOM 1336 C CA . LEU B 1 73 ? 18.102 4.073 -23.346 1.00 32.96 71 LEU B CA 1
ATOM 1337 C C . LEU B 1 73 ? 19.159 3.142 -23.922 1.00 33.23 71 LEU B C 1
ATOM 1338 O O . LEU B 1 73 ? 18.867 2.000 -24.255 1.00 30.79 71 LEU B O 1
ATOM 1343 N N . THR B 1 74 ? 20.401 3.630 -23.983 1.00 31.09 72 THR B N 1
ATOM 1344 C CA . THR B 1 74 ? 21.502 2.823 -24.504 1.00 29.75 72 THR B CA 1
ATOM 1345 C C . THR B 1 74 ? 22.698 2.890 -23.549 1.00 33.61 72 THR B C 1
ATOM 1346 O O . THR B 1 74 ? 22.767 3.769 -22.670 1.00 28.57 72 THR B O 1
ATOM 1350 N N . ARG B 1 75 ? 23.660 1.978 -23.775 1.00 28.35 73 ARG B N 1
ATOM 1351 C CA . ARG B 1 75 ? 24.947 1.999 -23.120 1.00 31.05 73 ARG B CA 1
ATOM 1352 C C . ARG B 1 75 ? 25.419 3.439 -22.894 1.00 30.64 73 ARG B C 1
ATOM 1353 O O . ARG B 1 75 ? 25.444 4.230 -23.821 1.00 31.20 73 ARG B O 1
ATOM 1361 N N . GLY B 1 76 ? 25.793 3.752 -21.644 1.00 33.08 74 GLY B N 1
ATOM 1362 C CA . GLY B 1 76 ? 26.401 5.013 -21.266 1.00 31.15 74 GLY B CA 1
ATOM 1363 C C . GLY B 1 76 ? 25.388 6.115 -20.942 1.00 29.63 74 GLY B C 1
ATOM 1364 O O . GLY B 1 76 ? 25.756 7.163 -20.433 1.00 27.49 74 GLY B O 1
ATOM 1365 N N . ALA B 1 77 ? 24.095 5.897 -21.211 1.00 30.02 75 ALA B N 1
ATOM 1366 C CA . ALA B 1 77 ? 23.124 6.933 -20.921 1.00 28.47 75 ALA B CA 1
ATOM 1367 C C . ALA B 1 77 ? 23.162 7.271 -19.420 1.00 29.64 75 ALA B C 1
ATOM 1368 O O . ALA B 1 77 ? 23.194 6.372 -18.542 1.00 25.15 75 ALA B O 1
ATOM 1370 N N . ARG B 1 78 ? 23.123 8.572 -19.137 1.00 27.87 76 ARG B N 1
ATOM 1371 C CA . ARG B 1 78 ? 23.007 9.062 -17.776 1.00 26.95 76 ARG B CA 1
ATOM 1372 C C . ARG B 1 78 ? 21.529 8.992 -17.358 1.00 26.82 76 ARG B C 1
ATOM 1373 O O . ARG B 1 78 ? 20.663 9.590 -17.996 1.00 28.64 76 ARG B O 1
ATOM 1381 N N . VAL B 1 79 ? 21.265 8.251 -16.286 1.00 24.13 77 VAL B N 1
ATOM 1382 C CA . VAL B 1 79 ? 19.902 8.010 -15.819 1.00 24.91 77 VAL B CA 1
ATOM 1383 C C . VAL B 1 79 ? 19.739 8.415 -14.363 1.00 24.54 77 VAL B C 1
ATOM 1384 O O . VAL B 1 79 ? 20.723 8.517 -13.606 1.00 22.95 77 VAL B O 1
ATOM 1388 N N A ILE B 1 80 ? 18.482 8.643 -13.988 0.50 22.82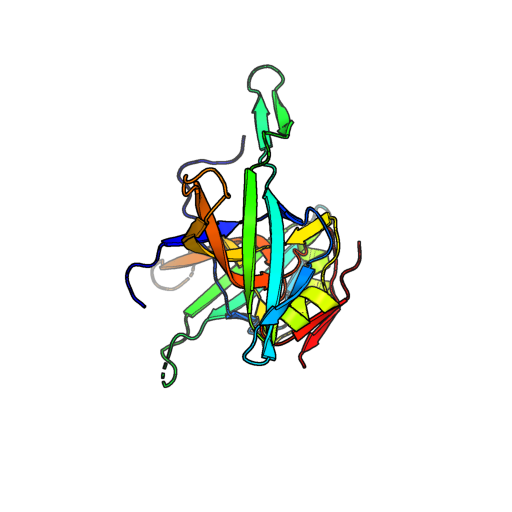 78 ILE B N 1
ATOM 1389 N N B ILE B 1 80 ? 18.480 8.698 -14.007 0.50 22.96 78 ILE B N 1
ATOM 1390 C CA A ILE B 1 80 ? 18.082 8.797 -12.621 0.50 23.91 78 ILE B CA 1
ATOM 1391 C CA B ILE B 1 80 ? 18.010 8.803 -12.640 0.50 24.15 78 ILE B CA 1
ATOM 1392 C C A ILE B 1 80 ? 17.023 7.724 -12.325 0.50 21.75 78 ILE B C 1
ATOM 1393 C C B ILE B 1 80 ? 17.037 7.654 -12.375 0.50 22.02 78 ILE B C 1
ATOM 1394 O O A ILE B 1 80 ? 16.042 7.620 -13.043 0.50 23.58 78 ILE B O 1
ATOM 1395 O O B ILE B 1 80 ? 16.087 7.476 -13.126 0.50 23.74 78 ILE B O 1
ATOM 1404 N N . VAL B 1 81 ? 17.297 6.902 -11.305 1.00 22.50 79 VAL B N 1
ATOM 1405 C CA . VAL B 1 81 ? 16.556 5.727 -10.962 1.00 23.65 79 VAL B CA 1
ATOM 1406 C C . VAL B 1 81 ? 16.047 5.866 -9.521 1.00 25.37 79 VAL B C 1
ATOM 1407 O O . VAL B 1 81 ? 16.801 6.070 -8.611 1.00 26.50 79 VAL B O 1
ATOM 1411 N N . SER B 1 82 ? 14.735 5.675 -9.356 1.00 24.96 80 SER B N 1
ATOM 1412 C CA . SER B 1 82 ? 14.108 5.560 -8.052 1.00 24.96 80 SER B CA 1
ATOM 1413 C C . SER B 1 82 ? 13.529 4.152 -7.951 1.00 24.97 80 SER B C 1
ATOM 1414 O O . SER B 1 82 ? 12.744 3.755 -8.836 1.00 27.59 80 SER B O 1
ATOM 1417 N N . GLY B 1 83 ? 13.878 3.424 -6.897 1.00 25.07 81 GLY B N 1
ATOM 1418 C CA . GLY B 1 83 ? 13.350 2.100 -6.733 1.00 28.98 81 GLY B CA 1
ATOM 1419 C C . GLY B 1 83 ? 13.562 1.611 -5.331 1.00 32.01 81 GLY B C 1
ATOM 1420 O O . GLY B 1 83 ? 13.783 2.425 -4.414 1.00 34.62 81 GLY B O 1
ATOM 1421 N N . ARG B 1 84 ? 13.462 0.289 -5.196 1.00 27.25 82 ARG B N 1
ATOM 1422 C CA . ARG B 1 84 ? 13.461 -0.405 -3.930 1.00 29.78 82 ARG B CA 1
ATOM 1423 C C . ARG B 1 84 ? 14.571 -1.451 -3.952 1.00 27.16 82 ARG B C 1
ATOM 1424 O O . ARG B 1 84 ? 14.661 -2.225 -4.912 1.00 27.56 82 ARG B O 1
ATOM 1432 N N . LEU B 1 85 ? 15.389 -1.471 -2.902 1.00 29.47 83 LEU B N 1
ATOM 1433 C CA . LEU B 1 85 ? 16.384 -2.520 -2.723 1.00 29.21 83 LEU B CA 1
ATOM 1434 C C . LEU B 1 85 ? 15.675 -3.807 -2.337 1.00 35.67 83 LEU B C 1
ATOM 1435 O O . LEU B 1 85 ? 14.796 -3.799 -1.474 1.00 34.79 83 LEU B O 1
ATOM 1440 N N . LYS B 1 86 ? 16.093 -4.886 -2.998 1.00 36.81 84 LYS B N 1
ATOM 1441 C CA . LYS B 1 86 ? 15.490 -6.210 -2.923 1.00 38.15 84 LYS B CA 1
ATOM 1442 C C . LYS B 1 86 ? 16.646 -7.198 -3.009 1.00 36.36 84 LYS B C 1
ATOM 1443 O O . LYS B 1 86 ? 17.512 -7.052 -3.864 1.00 37.24 84 LYS B O 1
ATOM 1449 N N . GLN B 1 87 ? 16.663 -8.124 -2.052 1.00 35.25 85 GLN B N 1
ATOM 1450 C CA . GLN B 1 87 ? 17.599 -9.200 -1.940 1.00 38.41 85 GLN B CA 1
ATOM 1451 C C . GLN B 1 87 ? 16.980 -10.447 -2.596 1.00 44.50 85 GLN B C 1
ATOM 1452 O O . GLN B 1 87 ? 15.792 -10.711 -2.433 1.00 45.03 85 GLN B O 1
ATOM 1458 N N . ARG B 1 88 ? 17.760 -11.136 -3.422 1.00 45.30 86 ARG B N 1
ATOM 1459 C CA . ARG B 1 88 ? 17.373 -12.453 -3.910 1.00 49.16 86 ARG B CA 1
ATOM 1460 C C . ARG B 1 88 ? 18.604 -13.372 -3.917 1.00 48.09 86 ARG B C 1
ATOM 1461 O O . ARG B 1 88 ? 19.745 -12.903 -4.088 1.00 43.90 86 ARG B O 1
ATOM 1469 N N . SER B 1 89 ? 18.326 -14.682 -3.804 1.00 47.78 87 SER B N 1
ATOM 1470 C CA . SER B 1 89 ? 19.322 -15.758 -3.738 1.00 49.93 87 SER B CA 1
ATOM 1471 C C . SER B 1 89 ? 19.208 -16.638 -4.978 1.00 51.92 87 SER B C 1
ATOM 1472 O O . SER B 1 89 ? 18.092 -16.829 -5.474 1.00 48.95 87 SER B O 1
ATOM 1475 N N . PHE B 1 90 ? 20.353 -17.182 -5.422 1.00 58.30 88 PHE B N 1
ATOM 1476 C CA . PHE B 1 90 ? 20.495 -17.934 -6.697 1.00 62.61 88 PHE B CA 1
ATOM 1477 C C . PHE B 1 90 ? 21.500 -19.093 -6.524 1.00 67.06 88 PHE B C 1
ATOM 1478 O O . PHE B 1 90 ? 22.505 -18.968 -5.776 1.00 57.14 88 PHE B O 1
ATOM 1486 N N . GLU B 1 91 ? 21.242 -20.172 -7.292 1.00 76.11 89 GLU B N 1
ATOM 1487 C CA . GLU B 1 91 ? 21.787 -21.555 -7.150 1.00 73.84 89 GLU B CA 1
ATOM 1488 C C . GLU B 1 91 ? 23.321 -21.576 -7.164 1.00 69.54 89 GLU B C 1
ATOM 1489 O O . GLU B 1 91 ? 23.920 -21.777 -6.114 1.00 69.60 89 GLU B O 1
ATOM 1491 N N . THR B 1 92 ? 23.934 -21.463 -8.351 1.00 72.49 90 THR B N 1
ATOM 1492 C CA . THR B 1 92 ? 25.422 -21.342 -8.525 1.00 81.80 90 THR B CA 1
ATOM 1493 C C . THR B 1 92 ? 26.103 -22.696 -8.810 1.00 89.62 90 THR B C 1
ATOM 1494 O O . THR B 1 92 ? 27.268 -22.701 -9.211 1.00 90.41 90 THR B O 1
ATOM 1496 N N . ARG B 1 93 ? 25.413 -23.824 -8.562 1.00 96.90 91 ARG B N 1
ATOM 1497 C CA . ARG B 1 93 ? 25.765 -25.164 -9.136 1.00 99.89 91 ARG B CA 1
ATOM 1498 C C . ARG B 1 93 ? 26.531 -26.032 -8.118 1.00 96.34 91 ARG B C 1
ATOM 1499 O O . ARG B 1 93 ? 26.155 -27.180 -7.864 1.00 81.18 91 ARG B O 1
ATOM 1501 N N . GLU B 1 94 ? 27.598 -25.476 -7.530 1.00 96.64 92 GLU B N 1
ATOM 1502 C CA . GLU B 1 94 ? 28.466 -26.198 -6.585 1.00 88.34 92 GLU B CA 1
ATOM 1503 C C . GLU B 1 94 ? 27.827 -26.290 -5.188 1.00 89.20 92 GLU B C 1
ATOM 1504 O O . GLU B 1 94 ? 28.536 -26.528 -4.200 1.00 77.80 92 GLU B O 1
ATOM 1510 N N . GLY B 1 95 ? 26.502 -26.094 -5.107 1.00 96.23 93 GLY B N 1
ATOM 1511 C CA . GLY B 1 95 ? 25.720 -26.332 -3.892 1.00 101.79 93 GLY B CA 1
ATOM 1512 C C . GLY B 1 95 ? 25.784 -25.180 -2.900 1.00 95.99 93 GLY B C 1
ATOM 1513 O O . GLY B 1 95 ? 25.559 -25.381 -1.711 1.00 101.20 93 GLY B O 1
ATOM 1514 N N . GLU B 1 96 ? 26.091 -23.972 -3.383 1.00 93.09 94 GLU B N 1
ATOM 1515 C CA . GLU B 1 96 ? 26.116 -22.787 -2.530 1.00 95.04 94 GLU B CA 1
ATOM 1516 C C . GLU B 1 96 ? 25.246 -21.696 -3.160 1.00 95.82 94 GLU B C 1
ATOM 1517 O O . GLU B 1 96 ? 25.441 -21.350 -4.324 1.00 105.82 94 GLU B O 1
ATOM 1523 N N . LYS B 1 97 ? 24.295 -21.178 -2.375 1.00 88.49 95 LYS B N 1
ATOM 1524 C CA . LYS B 1 97 ? 23.483 -20.033 -2.762 1.00 83.95 95 LYS B CA 1
ATOM 1525 C C . LYS B 1 97 ? 24.288 -18.755 -2.493 1.00 81.40 95 LYS B C 1
ATOM 1526 O O . LYS B 1 97 ? 24.869 -18.590 -1.410 1.00 72.16 95 LYS B O 1
ATOM 1528 N N . ARG B 1 98 ? 24.323 -17.887 -3.509 1.00 74.82 96 ARG B N 1
ATOM 1529 C CA . ARG B 1 98 ? 24.781 -16.511 -3.409 1.00 69.36 96 ARG B CA 1
ATOM 1530 C C . ARG B 1 98 ? 23.550 -15.590 -3.304 1.00 61.06 96 ARG B C 1
ATOM 1531 O O . ARG B 1 98 ? 22.553 -15.844 -3.951 1.00 48.40 96 ARG B O 1
ATOM 1533 N N . THR B 1 99 ? 23.611 -14.559 -2.448 1.00 59.46 97 THR B N 1
ATOM 1534 C CA . THR B 1 99 ? 22.576 -13.528 -2.404 1.00 54.84 97 THR B CA 1
ATOM 1535 C C . THR B 1 99 ? 23.084 -12.291 -3.138 1.00 46.70 97 THR B C 1
ATOM 1536 O O . THR B 1 99 ? 24.276 -12.005 -3.129 1.00 43.36 97 THR B O 1
ATOM 1540 N N . VAL B 1 100 ? 22.155 -11.561 -3.760 1.00 44.74 98 VAL B N 1
ATOM 1541 C CA . VAL B 1 100 ? 22.462 -10.324 -4.431 1.00 40.77 98 VAL B CA 1
ATOM 1542 C C . VAL B 1 100 ? 21.380 -9.303 -4.054 1.00 39.12 98 VAL B C 1
ATOM 1543 O O . VAL B 1 100 ? 20.209 -9.676 -3.868 1.00 40.78 98 VAL B O 1
ATOM 1547 N N . ILE B 1 101 ? 21.838 -8.056 -3.868 1.00 34.62 99 ILE B N 1
ATOM 1548 C CA . ILE B 1 101 ? 21.021 -6.865 -3.657 1.00 36.90 99 ILE B CA 1
ATOM 1549 C C . ILE B 1 101 ? 20.894 -6.160 -5.003 1.00 32.98 99 ILE B C 1
ATOM 1550 O O . ILE B 1 101 ? 21.894 -5.803 -5.599 1.00 30.55 99 ILE B O 1
ATOM 1555 N N . GLU B 1 102 ? 19.654 -5.998 -5.455 1.00 27.92 100 GLU B N 1
ATOM 1556 C CA . GLU B 1 102 ? 19.289 -5.378 -6.709 1.00 29.14 100 GLU B CA 1
ATOM 1557 C C . GLU B 1 102 ? 18.238 -4.289 -6.437 1.00 30.18 100 GLU B C 1
ATOM 1558 O O . GLU B 1 102 ? 17.557 -4.302 -5.385 1.00 31.76 100 GLU B O 1
ATOM 1564 N N . VAL B 1 103 ? 18.086 -3.406 -7.417 1.00 25.43 101 VAL B N 1
ATOM 1565 C CA . VAL B 1 103 ? 17.057 -2.380 -7.437 1.00 26.23 101 VAL B CA 1
ATOM 1566 C C . VAL B 1 103 ? 15.886 -2.804 -8.335 1.00 24.83 101 VAL B C 1
ATOM 1567 O O . VAL B 1 103 ? 16.044 -2.970 -9.551 1.00 29.33 101 VAL B O 1
ATOM 1571 N N . GLU B 1 104 ? 14.702 -2.909 -7.735 1.00 25.29 102 GLU B N 1
ATOM 1572 C CA . GLU B 1 104 ? 13.436 -3.040 -8.415 1.00 27.49 102 GLU B CA 1
ATOM 1573 C C . GLU B 1 104 ? 12.971 -1.625 -8.710 1.00 27.34 102 GLU B C 1
ATOM 1574 O O . GLU B 1 104 ? 12.716 -0.896 -7.788 1.00 27.78 102 GLU B O 1
ATOM 1580 N N . VAL B 1 105 ? 12.958 -1.252 -9.978 1.00 25.03 103 VAL B N 1
ATOM 1581 C CA . VAL B 1 105 ? 12.808 0.106 -10.377 1.00 26.42 103 VAL B CA 1
ATOM 1582 C C . VAL B 1 105 ? 11.331 0.493 -10.339 1.00 29.12 103 VAL B C 1
ATOM 1583 O O . VAL B 1 105 ? 10.498 -0.164 -10.967 1.00 28.75 103 VAL B O 1
ATOM 1587 N N . ASP B 1 106 ? 11.054 1.632 -9.703 1.00 26.22 104 ASP B N 1
ATOM 1588 C CA . ASP B 1 106 ? 9.743 2.272 -9.751 1.00 29.86 104 ASP B CA 1
ATOM 1589 C C . ASP B 1 106 ? 9.678 3.317 -10.853 1.00 27.01 104 ASP B C 1
ATOM 1590 O O . ASP B 1 106 ? 8.682 3.383 -11.548 1.00 27.38 104 ASP B O 1
ATOM 1595 N N . GLU B 1 107 ? 10.688 4.197 -10.949 1.00 27.49 105 GLU B N 1
ATOM 1596 C CA . GLU B 1 107 ? 10.766 5.158 -12.068 1.00 27.79 105 GLU B CA 1
ATOM 1597 C C . GLU B 1 107 ? 12.217 5.294 -12.517 1.00 27.38 105 GLU B C 1
ATOM 1598 O O . GLU B 1 107 ? 13.141 5.243 -11.714 1.00 26.83 105 GLU B O 1
ATOM 1604 N N . ILE B 1 108 ? 12.383 5.467 -13.812 1.00 26.31 106 ILE B N 1
ATOM 1605 C CA . ILE B 1 108 ? 13.661 5.776 -14.400 1.00 26.31 106 ILE B CA 1
ATOM 1606 C C . ILE B 1 108 ? 13.420 6.816 -15.480 1.00 28.37 106 ILE B C 1
ATOM 1607 O O . ILE B 1 108 ? 12.380 6.800 -16.141 1.00 28.82 106 ILE B O 1
ATOM 1612 N N . GLY B 1 109 ? 14.395 7.723 -15.646 1.00 26.72 107 GLY B N 1
ATOM 1613 C CA . GLY B 1 109 ? 14.399 8.651 -16.767 1.00 25.84 107 GLY B CA 1
ATOM 1614 C C . GLY B 1 109 ? 15.827 9.020 -17.143 1.00 26.50 107 GLY B C 1
ATOM 1615 O O . GLY B 1 109 ? 16.704 8.956 -16.268 1.00 25.42 107 GLY B O 1
ATOM 1616 N N . PRO B 1 110 ? 16.077 9.442 -18.416 1.00 27.83 108 PRO B N 1
ATOM 1617 C CA . PRO B 1 110 ? 17.386 9.942 -18.832 1.00 26.98 108 PRO B CA 1
ATOM 1618 C C . PRO B 1 110 ? 17.563 11.298 -18.139 1.00 26.96 108 PRO B C 1
ATOM 1619 O O . PRO B 1 110 ? 16.668 12.126 -18.188 1.00 25.95 108 PRO B O 1
ATOM 1623 N N . SER B 1 111 ? 18.730 11.503 -17.513 1.00 29.66 109 SER B N 1
ATOM 1624 C CA . SER B 1 111 ? 19.074 12.842 -16.970 1.00 28.22 109 SER B CA 1
ATOM 1625 C C . SER B 1 111 ? 19.276 13.873 -18.114 1.00 25.51 109 SER B C 1
ATOM 1626 O O . SER B 1 111 ? 19.916 13.605 -19.135 1.00 27.24 109 SER B O 1
ATOM 1629 N N . LEU B 1 112 ? 18.824 15.095 -17.859 1.00 23.40 110 LEU B N 1
ATOM 1630 C CA . LEU B 1 112 ? 19.040 16.208 -18.719 1.00 26.48 110 LEU B CA 1
ATOM 1631 C C . LEU B 1 112 ? 20.264 17.007 -18.292 1.00 28.81 110 LEU B C 1
ATOM 1632 O O . LEU B 1 112 ? 20.368 18.157 -18.715 1.00 33.18 110 LEU B O 1
ATOM 1637 N N . ARG B 1 113 ? 21.184 16.442 -17.482 1.00 26.09 111 ARG B N 1
ATOM 1638 C CA . ARG B 1 113 ? 22.359 17.203 -17.111 1.00 30.63 111 ARG B CA 1
ATOM 1639 C C . ARG B 1 113 ? 23.209 17.526 -18.345 1.00 32.12 111 ARG B C 1
ATOM 1640 O O . ARG B 1 113 ? 23.645 18.676 -18.516 1.00 29.46 111 ARG B O 1
ATOM 1648 N N . TYR B 1 114 ? 23.415 16.530 -19.203 1.00 28.09 112 TYR B N 1
ATOM 1649 C CA . TYR B 1 114 ? 24.283 16.703 -20.379 1.00 33.32 112 TYR B CA 1
ATOM 1650 C C . TYR B 1 114 ? 23.548 16.379 -21.677 1.00 33.58 112 TYR B C 1
ATOM 1651 O O . TYR B 1 114 ? 24.177 16.275 -22.701 1.00 40.32 112 TYR B O 1
ATOM 1660 N N . ALA B 1 115 ? 22.222 16.237 -21.636 1.00 31.13 113 ALA B N 1
ATOM 1661 C CA . ALA B 1 115 ? 21.489 15.780 -22.788 1.00 31.12 113 ALA B CA 1
ATOM 1662 C C . ALA B 1 115 ? 20.110 16.434 -22.827 1.00 36.27 113 ALA B C 1
ATOM 1663 O O . ALA B 1 115 ? 19.631 17.001 -21.826 1.00 32.90 113 ALA B O 1
ATOM 1665 N N . THR B 1 116 ? 19.508 16.386 -24.026 1.00 34.87 114 THR B N 1
ATOM 1666 C CA . THR B 1 116 ? 18.149 16.715 -24.207 1.00 35.87 114 THR B CA 1
ATOM 1667 C C . THR B 1 116 ? 17.431 15.400 -24.476 1.00 35.96 114 THR B C 1
ATOM 1668 O O . THR B 1 116 ? 18.015 14.385 -24.833 1.00 33.62 114 THR B O 1
ATOM 1672 N N . ALA B 1 117 ? 16.123 15.453 -24.333 1.00 38.49 115 ALA B N 1
ATOM 1673 C CA . ALA B 1 117 ? 15.287 14.367 -24.691 1.00 40.38 115 ALA B CA 1
ATOM 1674 C C . ALA B 1 117 ? 14.059 14.967 -25.371 1.00 47.20 115 ALA B C 1
ATOM 1675 O O . ALA B 1 117 ? 13.671 16.091 -25.058 1.00 51.38 115 ALA B O 1
ATOM 1677 N N . LYS B 1 118 ? 13.531 14.222 -26.339 1.00 50.73 116 LYS B N 1
ATOM 1678 C CA . LYS B 1 118 ? 12.224 14.407 -26.916 1.00 47.93 116 LYS B CA 1
ATOM 1679 C C . LYS B 1 118 ? 11.345 13.293 -26.332 1.00 43.15 116 LYS B C 1
ATOM 1680 O O . LYS B 1 118 ? 11.558 12.149 -26.623 1.00 40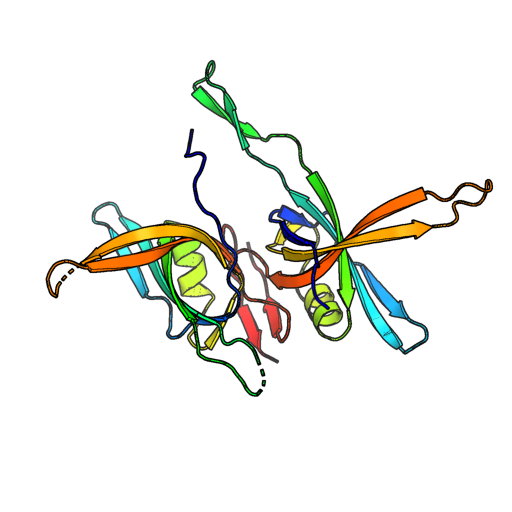.39 116 LYS B O 1
ATOM 1683 N N . VAL B 1 119 ? 10.399 13.662 -25.469 1.00 39.87 117 VAL B N 1
ATOM 1684 C CA . VAL B 1 119 ? 9.494 12.773 -24.820 1.00 43.68 117 VAL B CA 1
ATOM 1685 C C . VAL B 1 119 ? 8.357 12.431 -25.789 1.00 47.47 117 VAL B C 1
ATOM 1686 O O . VAL B 1 119 ? 7.726 13.330 -26.334 1.00 45.10 117 VAL B O 1
ATOM 1690 N N . ASN B 1 120 ? 8.109 11.137 -25.983 1.00 52.05 118 ASN B N 1
ATOM 1691 C CA . ASN B 1 120 ? 6.971 10.651 -26.742 1.00 59.23 118 ASN B CA 1
ATOM 1692 C C . ASN B 1 120 ? 5.997 10.009 -25.749 1.00 58.84 118 ASN B C 1
ATOM 1693 O O . ASN B 1 120 ? 6.070 8.800 -25.500 1.00 49.76 118 ASN B O 1
ATOM 1698 N N . LYS B 1 121 ? 5.134 10.848 -25.156 1.00 66.01 119 LYS B N 1
ATOM 1699 C CA . LYS B 1 121 ? 4.102 10.410 -24.200 1.00 69.30 119 LYS B CA 1
ATOM 1700 C C . LYS B 1 121 ? 3.096 9.554 -24.975 1.00 79.15 119 LYS B C 1
ATOM 1701 O O . LYS B 1 121 ? 2.358 10.078 -25.802 1.00 89.09 119 LYS B O 1
ATOM 1703 N N . ALA B 1 122 ? 3.100 8.244 -24.698 1.00 78.89 120 ALA B N 1
ATOM 1704 C CA . ALA B 1 122 ? 2.444 7.234 -25.523 1.00 78.96 120 ALA B CA 1
ATOM 1705 C C . ALA B 1 122 ? 0.926 7.467 -25.543 1.00 80.34 120 ALA B C 1
ATOM 1706 O O . ALA B 1 122 ? 0.403 8.336 -24.833 1.00 81.45 120 ALA B O 1
#

Radius of gyration: 19.17 Å; Cα contacts (8 Å, |Δi|>4): 588; chains: 2; bounding box: 54×66×36 Å

InterPro domains:
  IPR000424 Primosome PriB/single-strand DNA-binding [PF00436] (6-106)
  IPR000424 Primosome PriB/single-strand DNA-binding [PS50935] (1-110)
  IPR000424 Primosome PriB/single-strand DNA-binding [cd04496] (7-108)
  IPR011344 Single-stranded DNA-binding protein [MF_00984] (4-113)
  IPR011344 Single-stranded DNA-binding protein [PTHR10302] (7-106)
  IPR011344 Single-stranded DNA-binding protein [TIGR00621] (3-164)
  IPR012340 Nucleic acid-binding, OB-fold [G3DSA:2.40.50.140] (1-120)
  IPR012340 Nucleic acid-binding, OB-fold [SSF50249] (6-164)

Secondary structure (DSSP, 8-state):
---SS--EEEEEEEESSPPEEEE-TTS-EEEEEEEEE------PPEEEEEEEEHHHHHHHHHH--TT-EEEEEEEEEEEE---SS-EEEEEEEEEEEE-SSSEEEEEE-/--S-EEEEEEEEESSSPEEEE-TT--EEEEEEEEE--EEEETTTTEEEE-PPEEEEEEEEHHHHHHHHHH--TT-EEEEEEEEEEEEE--SSS-PEEEEEEEEEEEEE-SSS-EEEEEE-

Organism: Mycobacterium tuberculosis (strain ATCC 25618 / H37Rv) (NCBI:txid83332)

Foldseek 3Di:
DDDPPFAKDKDKAWWQFQWDWDADPVRKIKTKTWGWHWPPVIHDIDIAIEMEIHPVRVVSNVADGGGFTKIWMFTWDWDWDPDVIDIDIHGYTPDMDGDPPPHDDDDDD/DPPFAKDKAKAFWQFQWDWDADPVRKIKTKTKGWGWDWDQDPVVRDIDTDHTDIAIEMEIHPVRVVSNVAGGGGFIKIFMFTWDKDWDQPPVRDIDIDIHGYTPDMDGDPPPDDDDDDPD

Sequence (229 aa):
KTMAGDTTIITIVGNLTADPELRFTPSGAAVANFTVASTPRKDGEALFLRCNIWREAAENVAESLTRGARVIIVSGRLKQRSFEGEKRTVIEVEVDEIGPSLRYATAKVNNKMAGDTTITIVGNLTADPELRFTPSGAAVANFTVASTPRIYDRQTGEWKDGEALFLRCNIWREAAENVAESLTRGARVIIVSGRLKQRSFETREGEKRTVIEVEVDEIGPSLRYATAKVNKA